Protein AF-A0A0F9NDH2-F1 (afdb_monomer)

Structure (mmCIF, N/CA/C/O backbone):
data_AF-A0A0F9NDH2-F1
#
_entry.id   AF-A0A0F9NDH2-F1
#
loop_
_atom_site.group_PDB
_atom_site.id
_atom_site.type_symbol
_atom_site.label_atom_id
_atom_site.label_alt_id
_atom_site.label_comp_id
_atom_site.label_asym_id
_atom_site.label_entity_id
_atom_site.label_seq_id
_atom_site.pdbx_PDB_ins_code
_atom_site.Cartn_x
_atom_site.Cartn_y
_atom_site.Cartn_z
_atom_site.occupancy
_atom_site.B_iso_or_equiv
_atom_site.auth_seq_id
_atom_site.auth_comp_id
_atom_site.auth_asym_id
_atom_site.auth_atom_id
_atom_site.pdbx_PDB_model_num
ATOM 1 N N . MET A 1 1 ? 7.255 42.561 -22.573 1.00 40.28 1 MET A N 1
ATOM 2 C CA . MET A 1 1 ? 7.766 41.715 -21.475 1.00 40.28 1 MET A CA 1
ATOM 3 C C . MET A 1 1 ? 9.167 41.288 -21.862 1.00 40.28 1 MET A C 1
ATOM 5 O O . MET A 1 1 ? 9.311 40.581 -22.850 1.00 40.28 1 MET A O 1
ATOM 9 N N . GLU A 1 2 ? 10.184 41.810 -21.179 1.00 43.53 2 GLU A N 1
ATOM 10 C CA . GLU A 1 2 ? 11.578 41.438 -21.430 1.00 43.53 2 GLU A CA 1
ATOM 11 C C . GLU A 1 2 ? 11.788 39.957 -21.101 1.00 43.53 2 GLU A C 1
ATOM 13 O O . GLU A 1 2 ? 11.524 39.508 -19.985 1.00 43.53 2 GLU A O 1
ATOM 18 N N . ILE A 1 3 ? 12.260 39.191 -22.084 1.00 55.91 3 ILE A N 1
ATOM 19 C CA . ILE A 1 3 ? 12.711 37.818 -21.876 1.00 55.91 3 ILE A CA 1
ATOM 20 C C . ILE A 1 3 ? 14.059 37.925 -21.168 1.00 55.91 3 ILE A C 1
ATOM 22 O O . ILE A 1 3 ? 15.093 38.149 -21.795 1.00 55.91 3 ILE A O 1
ATOM 26 N N . LYS A 1 4 ? 14.038 37.811 -19.838 1.00 57.62 4 LYS A N 1
ATOM 27 C CA . LYS A 1 4 ? 15.243 37.680 -19.017 1.00 57.62 4 LYS A CA 1
ATOM 28 C C . LYS A 1 4 ? 16.072 36.539 -19.612 1.00 57.62 4 LYS A C 1
ATOM 30 O O . LYS A 1 4 ? 15.545 35.430 -19.718 1.00 57.62 4 LYS A O 1
ATOM 35 N N . GLN A 1 5 ? 17.316 36.806 -20.031 1.00 58.22 5 GLN A N 1
ATOM 36 C CA . GLN A 1 5 ? 18.230 35.777 -20.543 1.00 58.22 5 GLN A CA 1
ATOM 37 C C . GLN A 1 5 ? 18.319 34.664 -19.500 1.00 58.22 5 GLN A C 1
ATOM 39 O O . GLN A 1 5 ? 18.965 34.802 -18.462 1.00 58.22 5 GLN A O 1
ATOM 44 N N . THR A 1 6 ? 17.569 33.592 -19.738 1.00 59.59 6 THR A N 1
ATOM 45 C CA . THR A 1 6 ? 17.501 32.450 -18.842 1.00 59.59 6 THR A CA 1
ATOM 46 C C . THR A 1 6 ? 18.881 31.818 -18.878 1.00 59.59 6 THR A C 1
ATOM 48 O O . THR A 1 6 ? 19.439 31.639 -19.963 1.00 59.59 6 THR A O 1
ATOM 51 N N . ASN A 1 7 ? 19.459 31.544 -17.709 1.00 69.56 7 ASN A N 1
ATOM 52 C CA . ASN A 1 7 ? 20.754 30.887 -17.601 1.00 69.56 7 ASN A CA 1
ATOM 53 C C . ASN A 1 7 ? 20.780 29.705 -18.591 1.00 69.56 7 ASN A C 1
ATOM 55 O O . ASN A 1 7 ? 19.861 28.884 -18.564 1.00 69.56 7 ASN A O 1
ATOM 59 N N . PRO A 1 8 ? 21.770 29.599 -19.493 1.00 61.50 8 PRO A N 1
ATOM 60 C CA . PRO A 1 8 ? 21.783 28.553 -20.517 1.00 61.50 8 PRO A CA 1
ATOM 61 C C . PRO A 1 8 ? 21.735 27.136 -19.917 1.00 61.50 8 PRO A C 1
ATOM 63 O O . PRO A 1 8 ? 21.281 26.200 -20.578 1.00 61.50 8 PRO A O 1
ATOM 66 N N . LYS A 1 9 ? 22.124 26.976 -18.640 1.00 63.00 9 LYS A N 1
ATOM 67 C CA . LYS A 1 9 ? 21.937 25.731 -17.881 1.00 63.00 9 LYS A CA 1
ATOM 68 C C . LYS A 1 9 ? 20.475 25.417 -17.558 1.00 63.00 9 LYS A C 1
ATOM 70 O O . LYS A 1 9 ? 20.144 24.240 -17.528 1.00 63.00 9 LYS A O 1
ATOM 75 N N . ASP A 1 10 ? 19.607 26.407 -17.381 1.00 65.44 10 ASP A N 1
ATOM 76 C CA . ASP A 1 10 ? 18.180 26.202 -17.103 1.00 65.44 10 ASP A CA 1
ATOM 77 C C . ASP A 1 10 ? 17.453 25.763 -18.384 1.00 65.44 10 ASP A C 1
ATOM 79 O O . ASP A 1 10 ? 16.745 24.758 -18.390 1.00 65.44 10 ASP A O 1
ATOM 83 N N . ALA A 1 11 ? 17.716 26.435 -19.512 1.00 62.53 11 ALA A N 1
ATOM 84 C CA . ALA A 1 11 ? 17.093 26.121 -20.803 1.00 62.53 11 ALA A CA 1
ATOM 85 C C . ALA A 1 11 ? 17.461 24.721 -21.340 1.00 62.53 11 ALA A C 1
ATOM 87 O O . ALA A 1 11 ? 16.642 24.051 -21.974 1.00 62.53 11 ALA A O 1
ATOM 88 N N . LEU A 1 12 ? 18.695 24.267 -21.089 1.00 65.50 12 LEU A N 1
ATOM 89 C CA . LEU A 1 12 ? 19.164 22.927 -21.465 1.00 65.50 12 LEU A CA 1
ATOM 90 C C . LEU A 1 12 ? 18.911 21.884 -20.366 1.00 65.50 12 LEU A C 1
ATOM 92 O O . LEU A 1 12 ? 18.730 20.706 -20.668 1.00 65.50 12 LEU A O 1
ATOM 96 N N . GLY A 1 13 ? 18.900 22.304 -19.100 1.00 68.62 13 GLY A N 1
ATOM 97 C CA . GLY A 1 13 ? 18.719 21.442 -17.934 1.00 68.62 13 GLY A CA 1
ATOM 98 C C . GLY A 1 13 ? 17.313 20.865 -17.828 1.00 68.62 13 GLY A C 1
ATOM 99 O O . GLY A 1 13 ? 17.179 19.689 -17.505 1.00 68.62 13 GLY A O 1
ATOM 100 N N . ILE A 1 14 ? 16.284 21.634 -18.205 1.00 75.06 14 ILE A N 1
ATOM 101 C CA . ILE A 1 14 ? 14.879 21.181 -18.222 1.00 75.06 14 ILE A CA 1
ATOM 102 C C . ILE A 1 14 ? 14.661 20.001 -19.188 1.00 75.06 14 ILE A C 1
ATOM 104 O O . ILE A 1 14 ? 13.741 19.210 -19.006 1.00 75.06 14 ILE A O 1
ATOM 108 N N . LYS A 1 15 ? 15.520 19.838 -20.203 1.00 80.75 15 LYS A N 1
ATOM 109 C CA . LYS A 1 15 ? 15.419 18.739 -21.179 1.00 80.75 15 LYS A CA 1
ATOM 110 C C . LYS A 1 15 ? 16.079 17.435 -20.710 1.00 80.75 15 LYS A C 1
ATOM 112 O O . LYS A 1 15 ? 16.000 16.436 -21.421 1.00 80.75 15 LYS A O 1
ATOM 117 N N . LYS A 1 16 ? 16.766 17.431 -19.562 1.00 85.94 16 LYS A N 1
ATOM 118 C CA . LYS A 1 16 ? 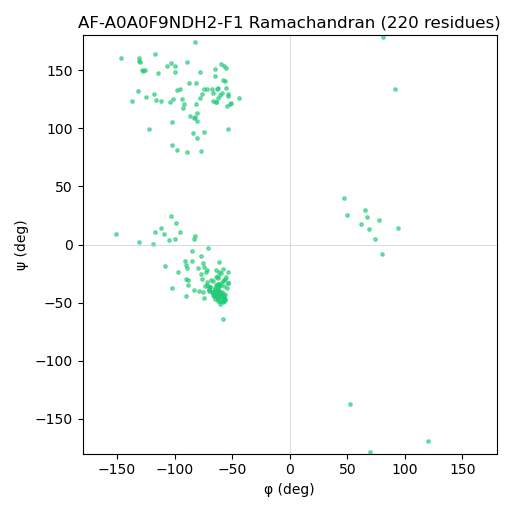17.409 16.234 -18.994 1.00 85.94 16 LYS A CA 1
ATOM 119 C C . LYS A 1 16 ? 16.438 15.483 -18.084 1.00 85.94 16 LYS A C 1
ATOM 121 O O . LYS A 1 16 ? 15.510 16.075 -17.544 1.00 85.94 16 LYS A O 1
ATOM 126 N N . ALA A 1 17 ? 16.685 14.188 -17.878 1.00 87.62 17 ALA A N 1
ATOM 127 C CA . ALA A 1 17 ? 15.896 13.371 -16.958 1.00 87.62 17 ALA A CA 1
ATOM 128 C C . ALA A 1 17 ? 15.866 14.014 -15.549 1.00 87.62 17 ALA A C 1
ATOM 130 O O . ALA A 1 17 ? 16.929 14.216 -14.950 1.00 87.62 17 ALA A O 1
ATOM 131 N N . PRO A 1 18 ? 14.683 14.371 -15.018 1.00 91.31 18 PRO A N 1
ATOM 132 C CA . PRO A 1 18 ? 14.588 15.240 -13.855 1.00 91.31 18 PRO A CA 1
ATOM 133 C C . PRO A 1 18 ? 14.599 14.436 -12.547 1.00 91.31 18 PRO A C 1
ATOM 135 O O . PRO A 1 18 ? 13.565 14.232 -11.922 1.00 91.31 18 PRO A O 1
ATOM 138 N N . LEU A 1 19 ? 15.781 14.001 -12.091 1.00 90.06 19 LEU A N 1
ATOM 139 C CA . LEU A 1 19 ? 15.904 13.243 -10.830 1.00 90.06 19 LEU A CA 1
ATOM 140 C C . LEU A 1 19 ? 15.323 13.998 -9.618 1.00 90.06 19 LEU A C 1
ATOM 142 O O . LEU A 1 19 ? 14.789 13.384 -8.702 1.00 90.06 19 LEU A O 1
ATOM 146 N N . HIS A 1 20 ? 15.366 15.333 -9.650 1.00 89.56 20 HIS A N 1
ATOM 147 C CA . HIS A 1 20 ? 14.785 16.204 -8.625 1.00 89.56 20 HIS A CA 1
ATOM 148 C C . HIS A 1 20 ? 13.259 16.061 -8.467 1.00 89.56 20 HIS A C 1
ATOM 150 O O . HIS A 1 20 ? 12.714 16.533 -7.476 1.00 89.56 20 HIS A O 1
ATOM 156 N N . CYS A 1 21 ? 12.561 15.433 -9.421 1.00 91.88 21 CYS A N 1
ATOM 157 C CA . CYS A 1 21 ? 11.131 15.142 -9.306 1.00 91.88 21 CYS A CA 1
ATOM 158 C C . CYS A 1 21 ? 10.827 13.948 -8.386 1.00 91.88 21 CYS A C 1
ATOM 160 O O . CYS A 1 21 ? 9.659 13.710 -8.087 1.00 91.88 21 CYS A O 1
ATOM 162 N N . ILE A 1 22 ? 11.837 13.187 -7.953 1.00 93.75 22 ILE A N 1
ATOM 163 C CA . ILE A 1 22 ? 11.659 12.047 -7.049 1.00 93.75 22 ILE A CA 1
ATOM 164 C C . ILE A 1 22 ? 11.855 12.515 -5.598 1.00 93.75 22 ILE A C 1
ATOM 166 O O . ILE A 1 22 ? 12.914 13.060 -5.281 1.00 93.75 22 ILE A O 1
ATOM 170 N N . PRO A 1 23 ? 10.887 12.286 -4.689 1.00 95.12 23 PRO A N 1
ATOM 171 C CA . PRO A 1 23 ? 11.070 12.566 -3.268 1.00 95.12 23 PRO A CA 1
ATOM 172 C C . PRO A 1 23 ? 12.245 11.776 -2.672 1.00 95.12 23 PRO A C 1
ATOM 174 O O . PRO A 1 23 ? 12.323 10.556 -2.817 1.00 95.12 23 PRO A O 1
ATOM 177 N N . CYS A 1 24 ? 13.145 12.460 -1.958 1.00 95.38 24 CYS A N 1
ATOM 178 C CA . CYS A 1 24 ? 14.370 11.838 -1.445 1.00 95.38 24 CYS A CA 1
ATOM 179 C C . CYS A 1 24 ? 14.126 10.760 -0.375 1.00 95.38 24 CYS A C 1
ATOM 181 O O . CYS A 1 24 ? 14.902 9.817 -0.306 1.00 95.38 24 CYS A O 1
ATOM 183 N N . GLY A 1 25 ? 13.075 10.875 0.448 1.00 96.62 25 GLY A N 1
ATOM 184 C CA . GLY A 1 25 ? 12.775 9.891 1.504 1.00 96.62 25 GLY A CA 1
ATOM 185 C C . GLY A 1 25 ? 12.576 8.474 0.942 1.00 96.62 25 GLY A C 1
ATOM 186 O O . GLY A 1 25 ? 13.432 7.619 1.166 1.00 96.62 25 GLY A O 1
ATOM 187 N N . PRO A 1 26 ? 11.543 8.252 0.107 1.00 95.88 26 PRO A N 1
ATOM 188 C CA . PRO A 1 26 ? 11.326 6.975 -0.576 1.00 95.88 26 PRO A CA 1
ATOM 189 C C . PRO A 1 26 ? 12.512 6.528 -1.440 1.00 95.88 26 PRO A C 1
ATOM 191 O O . PRO A 1 26 ? 12.749 5.333 -1.595 1.00 95.88 26 PRO A O 1
ATOM 194 N N . LEU A 1 27 ? 13.281 7.471 -2.001 1.00 96.88 27 LEU A N 1
ATOM 195 C CA . LEU A 1 27 ? 14.488 7.149 -2.767 1.00 96.88 27 LEU A CA 1
ATOM 196 C C . LEU A 1 27 ? 15.565 6.482 -1.893 1.00 96.88 27 LEU A C 1
ATOM 198 O O . LEU A 1 27 ? 16.180 5.508 -2.327 1.00 96.88 27 LEU A O 1
ATOM 202 N N . TYR A 1 28 ? 15.789 6.974 -0.672 1.00 97.44 28 TYR A N 1
ATOM 203 C CA . TYR A 1 28 ? 16.736 6.357 0.261 1.00 97.44 28 TYR A CA 1
ATOM 204 C C . TYR A 1 28 ? 16.229 5.015 0.796 1.00 97.44 28 TYR A C 1
ATOM 206 O O . TYR A 1 28 ? 17.007 4.064 0.867 1.00 97.44 28 TYR A O 1
ATOM 214 N N . GLU A 1 29 ? 14.936 4.905 1.104 1.00 97.31 29 GLU A N 1
ATOM 215 C CA . GLU A 1 29 ? 14.321 3.639 1.527 1.00 97.31 29 GLU A CA 1
ATOM 216 C C . GLU A 1 29 ? 14.434 2.569 0.434 1.00 97.31 29 GLU A C 1
ATOM 218 O O . GLU A 1 29 ? 14.814 1.429 0.705 1.00 97.31 29 GLU A O 1
ATOM 223 N N . LEU A 1 30 ? 14.194 2.948 -0.825 1.00 97.62 30 LEU A N 1
ATOM 224 C CA . LEU A 1 30 ? 14.432 2.078 -1.973 1.00 97.62 30 LEU A CA 1
ATOM 225 C C . LEU A 1 30 ? 15.901 1.641 -2.039 1.00 97.62 30 LEU A C 1
ATOM 227 O O . LEU A 1 30 ? 16.181 0.472 -2.290 1.00 97.62 30 LEU A O 1
ATOM 231 N N . GLY A 1 31 ? 16.843 2.548 -1.769 1.00 96.88 31 GLY A N 1
ATOM 232 C CA . GLY A 1 31 ? 18.263 2.216 -1.649 1.00 96.88 31 GLY A CA 1
ATOM 233 C C . GLY A 1 31 ? 18.540 1.127 -0.605 1.00 96.88 31 GLY A C 1
ATOM 234 O O . GLY A 1 31 ? 19.290 0.194 -0.894 1.00 96.88 31 GLY A O 1
ATOM 235 N N . LEU A 1 32 ? 17.898 1.192 0.567 1.00 97.12 32 LEU A N 1
ATOM 236 C CA . LEU A 1 32 ? 18.006 0.163 1.610 1.00 97.12 32 LEU A CA 1
ATOM 237 C C . LEU A 1 32 ? 17.425 -1.181 1.153 1.00 97.12 32 LEU A C 1
ATOM 239 O O . LEU A 1 32 ? 18.077 -2.213 1.317 1.00 97.12 32 LEU A O 1
ATOM 243 N N . ALA A 1 33 ? 16.258 -1.178 0.505 1.00 97.19 33 ALA A N 1
ATOM 244 C CA . ALA A 1 33 ? 15.664 -2.398 -0.046 1.00 97.19 33 ALA A CA 1
ATOM 245 C C . ALA A 1 33 ? 16.563 -3.045 -1.120 1.00 97.19 33 ALA A C 1
ATOM 247 O O . ALA A 1 33 ? 16.735 -4.266 -1.157 1.00 97.19 33 ALA A O 1
ATOM 248 N N . MET A 1 34 ? 17.193 -2.232 -1.974 1.00 97.44 34 MET A N 1
ATOM 249 C CA . MET A 1 34 ? 18.148 -2.709 -2.980 1.00 97.44 34 MET A CA 1
ATOM 250 C C . MET A 1 34 ? 19.446 -3.223 -2.344 1.00 97.44 34 MET A C 1
ATOM 252 O O . MET A 1 34 ? 20.004 -4.219 -2.809 1.00 97.44 34 MET A O 1
ATOM 256 N N . MET A 1 35 ? 19.919 -2.582 -1.271 1.00 96.31 35 MET A N 1
ATOM 257 C CA . MET A 1 35 ? 21.075 -3.038 -0.495 1.00 96.31 35 MET A CA 1
ATOM 258 C C . MET A 1 35 ? 20.813 -4.398 0.158 1.00 96.31 35 MET A C 1
ATOM 260 O O . MET A 1 35 ? 21.678 -5.271 0.102 1.00 96.31 35 MET A O 1
ATOM 264 N N . GLU A 1 36 ? 19.628 -4.609 0.730 1.00 95.62 36 GLU A N 1
ATOM 265 C CA . GLU A 1 36 ? 19.221 -5.894 1.303 1.00 95.62 36 GLU A CA 1
ATOM 266 C C . GLU A 1 36 ? 19.271 -7.017 0.253 1.00 95.62 36 GLU A C 1
ATOM 268 O O . GLU A 1 36 ? 19.907 -8.051 0.472 1.00 95.62 36 GLU A O 1
ATOM 273 N N . GLY A 1 37 ? 18.669 -6.796 -0.922 1.00 93.31 37 GLY A N 1
ATOM 274 C CA . GLY A 1 37 ? 18.738 -7.741 -2.040 1.00 93.31 37 GLY A CA 1
ATOM 275 C C . GLY A 1 37 ? 20.175 -7.985 -2.509 1.00 93.31 37 GLY A C 1
ATOM 276 O O . GLY A 1 37 ? 20.581 -9.130 -2.707 1.00 93.31 37 GLY A O 1
ATOM 277 N N . GLY A 1 38 ? 20.980 -6.923 -2.598 1.00 94.81 38 GLY A N 1
ATOM 278 C CA . GLY A 1 38 ? 22.401 -7.011 -2.927 1.00 94.81 38 GLY A CA 1
ATOM 279 C C . GLY A 1 38 ? 23.209 -7.808 -1.902 1.00 94.81 38 GLY A C 1
ATOM 280 O O . GLY A 1 38 ? 24.126 -8.539 -2.272 1.00 94.81 38 GLY A O 1
ATOM 281 N N . ARG A 1 39 ? 22.847 -7.745 -0.616 1.00 95.44 39 ARG A N 1
ATOM 282 C CA . ARG A 1 39 ? 23.500 -8.534 0.433 1.00 95.44 39 ARG A CA 1
ATOM 283 C C . ARG A 1 39 ? 23.121 -10.011 0.370 1.00 95.44 39 ARG A C 1
ATOM 285 O O . ARG A 1 39 ? 23.980 -10.845 0.654 1.00 95.44 39 ARG A O 1
ATOM 292 N N . LYS A 1 40 ? 21.873 -10.316 -0.003 1.00 92.38 40 LYS A N 1
ATOM 293 C CA . LYS A 1 40 ? 21.348 -11.683 -0.149 1.00 92.38 40 LYS A CA 1
ATOM 294 C C . LYS A 1 40 ? 21.853 -12.378 -1.418 1.00 92.38 40 LYS A C 1
ATOM 296 O O . LYS A 1 40 ? 22.194 -13.554 -1.366 1.00 92.38 40 LYS A O 1
ATOM 301 N N . TYR A 1 41 ? 21.922 -11.663 -2.541 1.00 94.12 41 TYR A N 1
ATOM 302 C CA . TYR A 1 41 ? 22.106 -12.278 -3.863 1.00 94.12 41 TYR A CA 1
ATOM 303 C C . TYR A 1 41 ? 23.219 -11.654 -4.720 1.00 94.12 41 TYR A C 1
ATOM 305 O O . TYR A 1 41 ? 23.429 -12.084 -5.853 1.00 94.12 41 TYR A O 1
ATOM 313 N N . GLY A 1 42 ? 23.936 -10.658 -4.195 1.00 94.25 42 GLY A N 1
ATOM 314 C CA . GLY A 1 42 ? 24.922 -9.864 -4.927 1.00 94.25 42 GLY A CA 1
ATOM 315 C C . GLY A 1 42 ? 24.306 -8.609 -5.552 1.00 94.25 42 GLY A C 1
ATOM 316 O O . GLY A 1 42 ? 23.242 -8.649 -6.169 1.00 94.25 42 GLY A O 1
ATOM 317 N N . THR A 1 43 ? 24.968 -7.462 -5.395 1.00 94.31 43 THR A N 1
ATOM 318 C CA . THR A 1 43 ? 24.483 -6.189 -5.947 1.00 94.31 43 THR A CA 1
ATOM 319 C C . THR A 1 43 ? 24.428 -6.244 -7.475 1.00 94.31 43 THR A C 1
ATOM 321 O O . THR A 1 43 ? 25.385 -6.671 -8.116 1.00 94.31 43 THR A O 1
ATOM 324 N N . HIS A 1 44 ? 23.322 -5.776 -8.060 1.00 93.31 44 HIS A N 1
ATOM 325 C CA . HIS A 1 44 ? 23.056 -5.805 -9.507 1.00 93.31 44 HIS A CA 1
ATOM 326 C C . HIS A 1 44 ? 22.999 -7.211 -10.134 1.00 93.31 44 HIS A C 1
ATOM 328 O O . HIS A 1 44 ? 23.074 -7.329 -11.357 1.00 93.31 44 HIS A O 1
ATOM 334 N N . ASN A 1 45 ? 22.837 -8.278 -9.343 1.00 93.81 45 ASN A N 1
ATOM 335 C CA . ASN A 1 45 ? 22.741 -9.651 -9.854 1.00 93.81 45 ASN A CA 1
ATOM 336 C C . ASN A 1 45 ? 21.662 -9.829 -10.941 1.00 93.81 45 ASN A C 1
ATOM 338 O O . ASN A 1 45 ? 21.863 -10.585 -11.888 1.00 93.81 45 ASN A O 1
ATOM 342 N N . TYR A 1 46 ? 20.558 -9.087 -10.850 1.00 91.94 46 TYR A N 1
ATOM 343 C CA . TYR A 1 46 ? 19.465 -9.063 -11.823 1.00 91.94 46 TYR A CA 1
ATOM 344 C C . TYR A 1 46 ? 19.906 -8.638 -13.232 1.00 91.94 46 TYR A C 1
ATOM 346 O O . TYR A 1 46 ? 19.298 -9.056 -14.213 1.00 91.94 46 TYR A O 1
ATOM 354 N N . ARG A 1 47 ? 21.004 -7.883 -13.374 1.00 94.25 47 ARG A N 1
ATOM 355 C CA . ARG A 1 47 ? 21.597 -7.570 -14.687 1.00 94.25 47 ARG A CA 1
ATOM 356 C C . ARG A 1 47 ? 22.401 -8.726 -15.276 1.00 94.25 47 ARG A C 1
ATOM 358 O O . ARG A 1 47 ? 22.550 -8.797 -16.490 1.00 94.25 47 ARG A O 1
ATOM 365 N N . ALA A 1 48 ? 22.921 -9.618 -14.437 1.00 93.56 48 ALA A N 1
ATOM 366 C CA . ALA A 1 48 ? 23.708 -10.767 -14.877 1.00 93.56 48 ALA A CA 1
ATOM 367 C C . ALA A 1 48 ? 22.831 -12.002 -15.129 1.00 93.56 48 ALA A C 1
ATOM 369 O O . ALA A 1 48 ? 23.005 -12.685 -16.130 1.00 93.56 48 ALA A O 1
ATOM 370 N N . VAL A 1 49 ? 21.889 -12.277 -14.222 1.00 93.44 49 VAL A N 1
ATOM 371 C CA . VAL A 1 49 ? 21.079 -13.509 -14.219 1.00 93.44 49 VAL A CA 1
ATOM 372 C C . VAL A 1 49 ? 19.710 -13.310 -14.875 1.00 93.44 49 VAL A C 1
ATOM 374 O O . VAL A 1 49 ? 19.118 -14.272 -15.357 1.00 93.44 49 VAL A O 1
ATOM 377 N N . GLY A 1 50 ? 19.216 -12.072 -14.921 1.00 93.88 50 GLY A N 1
ATOM 378 C CA . GLY A 1 50 ? 17.867 -11.775 -15.387 1.00 93.88 50 GLY A CA 1
ATOM 379 C C . GLY A 1 50 ? 16.797 -12.007 -14.327 1.00 93.88 50 GLY A C 1
ATOM 380 O O . GLY A 1 50 ? 17.067 -12.394 -13.187 1.00 93.88 50 GLY A O 1
ATOM 381 N N . THR A 1 51 ? 15.559 -11.724 -14.711 1.00 96.50 51 THR A N 1
ATOM 382 C CA . THR A 1 51 ? 14.372 -11.831 -13.855 1.00 96.50 51 THR A CA 1
ATOM 383 C C . THR A 1 51 ? 13.270 -12.598 -14.580 1.00 96.50 51 THR A C 1
ATOM 385 O O . THR A 1 51 ? 13.302 -12.734 -15.799 1.00 96.50 51 THR A O 1
ATOM 388 N N . ARG A 1 52 ? 12.293 -13.128 -13.841 1.00 97.44 52 ARG A N 1
ATOM 389 C CA . ARG A 1 52 ? 11.108 -13.796 -14.403 1.00 97.44 52 ARG A CA 1
ATOM 390 C C . ARG A 1 52 ? 9.859 -13.033 -13.984 1.00 97.44 52 ARG A C 1
ATOM 392 O O . ARG A 1 52 ? 9.696 -12.769 -12.790 1.00 97.44 52 ARG A O 1
ATOM 399 N N . ALA A 1 53 ? 8.994 -12.704 -14.942 1.00 96.94 53 ALA A N 1
ATOM 400 C CA . ALA A 1 53 ? 7.844 -11.837 -14.702 1.00 96.94 53 ALA A CA 1
ATOM 401 C C . ALA A 1 53 ? 6.904 -12.382 -13.614 1.00 96.94 53 ALA A C 1
ATOM 403 O O . ALA A 1 53 ? 6.550 -11.634 -12.706 1.00 96.94 53 ALA A O 1
ATOM 404 N N . SER A 1 54 ? 6.565 -13.674 -13.643 1.00 97.44 54 SER A N 1
ATOM 405 C CA . SER A 1 54 ? 5.719 -14.321 -12.627 1.00 97.44 54 SER A CA 1
ATOM 406 C C . SER A 1 54 ? 6.285 -14.212 -11.206 1.00 97.44 54 SER A C 1
ATOM 408 O O . SER A 1 54 ? 5.569 -13.852 -10.277 1.00 97.44 54 SER A O 1
ATOM 410 N N . VAL A 1 55 ? 7.590 -14.436 -11.031 1.00 97.38 55 VAL A N 1
ATOM 411 C CA . VAL A 1 55 ? 8.251 -14.422 -9.714 1.00 97.38 55 VAL A CA 1
ATOM 412 C C . VAL A 1 55 ? 8.218 -13.029 -9.088 1.00 97.38 55 VAL A C 1
ATOM 414 O O . VAL A 1 55 ? 7.931 -12.888 -7.898 1.00 97.38 55 VAL A O 1
ATOM 417 N N . TYR A 1 56 ? 8.506 -11.995 -9.881 1.00 97.19 56 TYR A N 1
ATOM 418 C CA . TYR A 1 56 ? 8.480 -10.613 -9.402 1.00 97.19 56 TYR A CA 1
ATOM 419 C C . TYR A 1 56 ? 7.055 -10.076 -9.254 1.00 97.19 56 TYR A C 1
ATOM 421 O O . TYR A 1 56 ? 6.818 -9.265 -8.360 1.00 97.19 56 TYR A O 1
ATOM 429 N N . TYR A 1 57 ? 6.108 -10.557 -10.065 1.00 97.56 57 TYR A N 1
ATOM 430 C CA . TYR A 1 57 ? 4.682 -10.296 -9.882 1.00 97.56 57 TYR A CA 1
ATOM 431 C C . TYR A 1 57 ? 4.194 -10.839 -8.533 1.00 97.56 57 TYR A C 1
ATOM 433 O O . TYR A 1 57 ? 3.654 -10.076 -7.737 1.00 97.56 57 TYR A O 1
ATOM 441 N N . ASP A 1 58 ? 4.473 -12.107 -8.224 1.00 97.88 58 ASP A N 1
ATOM 442 C CA . ASP A 1 58 ? 4.086 -12.724 -6.952 1.00 97.88 58 ASP A CA 1
ATOM 443 C C . ASP A 1 58 ? 4.759 -12.042 -5.757 1.00 97.88 58 ASP A C 1
ATOM 445 O O . ASP A 1 58 ? 4.121 -11.794 -4.735 1.00 97.88 58 ASP A O 1
ATOM 449 N N . ALA A 1 59 ? 6.049 -11.709 -5.868 1.00 96.25 59 ALA A N 1
ATOM 450 C CA . ALA A 1 59 ? 6.769 -11.007 -4.808 1.00 96.25 59 ALA A CA 1
ATOM 451 C C . ALA A 1 59 ? 6.169 -9.621 -4.524 1.00 96.25 59 ALA A C 1
ATOM 453 O O . ALA A 1 59 ? 5.914 -9.294 -3.364 1.00 96.25 59 ALA A O 1
ATOM 454 N N . ALA A 1 60 ? 5.892 -8.836 -5.569 1.00 97.62 60 ALA A N 1
ATOM 455 C CA . ALA A 1 60 ? 5.250 -7.534 -5.433 1.00 97.62 60 ALA A CA 1
ATOM 456 C C . ALA A 1 60 ? 3.836 -7.662 -4.850 1.00 97.62 60 ALA A C 1
ATOM 458 O O . ALA A 1 60 ? 3.482 -6.914 -3.942 1.00 97.62 60 ALA A O 1
ATOM 459 N N . MET A 1 61 ? 3.048 -8.634 -5.319 1.00 97.81 61 MET A N 1
ATOM 460 C CA . MET A 1 61 ? 1.700 -8.874 -4.808 1.00 97.81 61 MET A CA 1
ATOM 461 C C . MET A 1 61 ? 1.707 -9.263 -3.332 1.00 97.81 61 MET A C 1
ATOM 463 O O . MET A 1 61 ? 0.905 -8.721 -2.587 1.00 97.81 61 MET A O 1
ATOM 467 N N . ARG A 1 62 ? 2.637 -10.112 -2.871 1.00 96.69 62 ARG A N 1
ATOM 468 C CA . ARG A 1 62 ? 2.755 -10.446 -1.440 1.00 96.69 62 ARG A CA 1
ATOM 469 C C . ARG A 1 62 ? 3.009 -9.212 -0.577 1.00 96.69 62 ARG A C 1
ATOM 471 O O . ARG A 1 62 ? 2.288 -8.999 0.387 1.00 96.69 62 ARG A O 1
ATOM 478 N N . HIS A 1 63 ? 3.972 -8.366 -0.945 1.00 97.25 63 HIS A N 1
ATOM 479 C CA . HIS A 1 63 ? 4.242 -7.139 -0.187 1.00 97.25 63 HIS A CA 1
ATOM 480 C C . HIS A 1 63 ? 3.072 -6.145 -0.236 1.00 97.25 63 HIS A C 1
ATOM 482 O O . HIS A 1 63 ? 2.773 -5.497 0.765 1.00 97.25 63 HIS A O 1
ATOM 488 N N . LEU A 1 64 ? 2.388 -6.038 -1.379 1.00 97.69 64 LEU A N 1
ATOM 489 C CA . LEU A 1 64 ? 1.214 -5.177 -1.516 1.00 97.69 64 LEU A CA 1
ATOM 490 C C . LEU A 1 64 ? 0.031 -5.689 -0.685 1.00 97.69 64 LEU A C 1
ATOM 492 O O . LEU A 1 64 ? -0.658 -4.893 -0.054 1.00 97.69 64 LEU A O 1
ATOM 496 N N . THR A 1 65 ? -0.192 -7.003 -0.673 1.00 97.00 65 THR A N 1
ATOM 497 C CA . THR A 1 65 ? -1.222 -7.652 0.141 1.00 97.00 65 THR A CA 1
ATOM 498 C C . THR A 1 65 ? -0.922 -7.503 1.627 1.00 97.00 65 THR A C 1
ATOM 500 O O . THR A 1 65 ? -1.827 -7.148 2.365 1.00 97.00 65 THR A O 1
ATOM 503 N N . ASN A 1 66 ? 0.325 -7.679 2.066 1.00 95.06 66 ASN A N 1
ATOM 504 C CA . ASN A 1 66 ? 0.704 -7.451 3.463 1.00 95.06 66 ASN A CA 1
ATOM 505 C C . ASN A 1 66 ? 0.358 -6.027 3.919 1.00 95.06 66 ASN A C 1
ATOM 507 O O . ASN A 1 66 ? -0.299 -5.847 4.940 1.00 95.06 66 ASN A O 1
ATOM 511 N N . TRP A 1 67 ? 0.713 -5.021 3.113 1.00 96.56 67 TRP A N 1
ATOM 512 C CA . TRP A 1 67 ? 0.319 -3.639 3.389 1.00 96.56 67 TRP A CA 1
ATOM 513 C C . TRP A 1 67 ? -1.202 -3.453 3.416 1.00 96.56 67 TRP A C 1
ATOM 515 O O . TRP A 1 67 ? -1.730 -2.787 4.303 1.00 96.56 67 TRP A O 1
ATOM 525 N N . TRP A 1 68 ? -1.921 -4.061 2.469 1.00 94.81 68 TRP A N 1
ATOM 526 C CA . TRP A 1 68 ? -3.383 -3.998 2.425 1.00 94.81 68 TRP A CA 1
ATOM 527 C C . TRP A 1 68 ? -4.044 -4.602 3.674 1.00 94.81 68 TRP A C 1
ATOM 529 O O . TRP A 1 68 ? -5.045 -4.075 4.154 1.00 94.81 68 TRP A O 1
ATOM 539 N N . GLU A 1 69 ? -3.456 -5.662 4.227 1.00 94.88 69 GLU A N 1
ATOM 540 C CA . GLU A 1 69 ? -3.893 -6.317 5.466 1.00 94.88 69 GLU A CA 1
ATOM 541 C C . GLU A 1 69 ? -3.377 -5.614 6.743 1.00 94.88 69 GLU A C 1
ATOM 543 O O . GLU A 1 69 ? -3.591 -6.105 7.851 1.00 94.88 69 GLU A O 1
ATOM 548 N N . GLY A 1 70 ? -2.746 -4.439 6.613 1.00 92.38 70 GLY A N 1
ATOM 549 C CA . GLY A 1 70 ? -2.362 -3.576 7.734 1.00 92.38 70 GLY A CA 1
ATOM 550 C C . GLY A 1 70 ? -0.939 -3.772 8.260 1.00 92.38 70 GLY A C 1
ATOM 551 O O . GLY A 1 70 ? -0.626 -3.294 9.350 1.00 92.38 70 GLY A O 1
ATOM 552 N N . GLU A 1 71 ? -0.068 -4.464 7.525 1.00 92.56 71 GLU A N 1
ATOM 553 C CA . GLU A 1 71 ? 1.353 -4.541 7.863 1.00 92.56 71 GLU A CA 1
ATOM 554 C C . GLU A 1 71 ? 2.092 -3.292 7.354 1.00 92.56 71 GLU A C 1
ATOM 556 O O . GL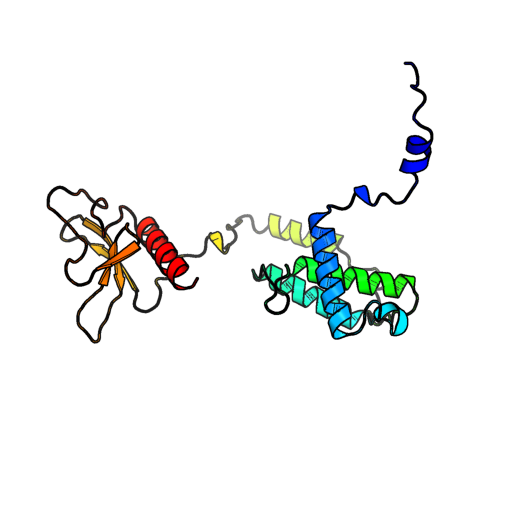U A 1 71 ? 2.285 -3.105 6.153 1.00 92.56 71 GLU A O 1
ATOM 561 N N . ASP A 1 72 ? 2.526 -2.430 8.275 1.00 93.56 72 ASP A N 1
ATOM 562 C CA . ASP A 1 72 ? 3.248 -1.193 7.937 1.00 93.56 72 ASP A CA 1
ATOM 563 C C . ASP A 1 72 ? 4.771 -1.385 7.861 1.00 93.56 72 ASP A C 1
ATOM 565 O O . ASP A 1 72 ? 5.473 -0.577 7.251 1.00 93.56 72 ASP A O 1
ATOM 569 N N . ILE A 1 73 ? 5.297 -2.449 8.474 1.00 93.88 73 ILE A N 1
ATOM 570 C CA . ILE A 1 73 ? 6.732 -2.730 8.578 1.00 93.88 73 ILE A CA 1
ATOM 571 C C . ILE A 1 73 ? 6.975 -4.215 8.319 1.00 93.88 73 ILE A C 1
ATOM 573 O O . ILE A 1 73 ? 6.445 -5.060 9.030 1.00 93.88 73 ILE A O 1
ATOM 577 N N . ASP A 1 74 ? 7.817 -4.513 7.332 1.00 88.75 74 ASP A N 1
ATOM 578 C CA . ASP A 1 74 ? 8.289 -5.862 7.020 1.00 88.75 74 ASP A CA 1
ATOM 579 C C . ASP A 1 74 ? 9.174 -6.392 8.159 1.00 88.75 74 ASP A C 1
ATOM 581 O O . ASP A 1 74 ? 10.180 -5.771 8.515 1.00 88.75 74 ASP A O 1
ATOM 585 N N . SER A 1 75 ? 8.814 -7.545 8.726 1.00 85.94 75 SER A N 1
ATOM 586 C CA . SER A 1 75 ? 9.488 -8.113 9.904 1.00 85.94 75 SER A CA 1
ATOM 587 C C . SER A 1 75 ? 10.965 -8.452 9.684 1.00 85.94 75 SER A C 1
ATOM 589 O O . SER A 1 75 ? 11.746 -8.423 10.634 1.00 85.94 75 SER A O 1
ATOM 591 N N . ASP A 1 76 ? 11.354 -8.782 8.451 1.00 84.75 76 ASP A N 1
ATOM 592 C CA . ASP A 1 76 ? 12.712 -9.229 8.133 1.00 84.75 76 ASP A CA 1
ATOM 593 C C . ASP A 1 76 ? 13.671 -8.053 7.928 1.00 84.75 76 ASP A C 1
ATOM 595 O O . ASP A 1 76 ? 14.844 -8.119 8.305 1.00 84.75 76 ASP A O 1
ATOM 599 N N . SER A 1 77 ? 13.189 -6.989 7.284 1.00 87.31 77 SER A N 1
ATOM 600 C CA . SER A 1 77 ? 14.011 -5.851 6.859 1.00 87.31 77 SER A CA 1
ATOM 601 C C . SER A 1 77 ? 13.786 -4.575 7.669 1.00 87.31 77 SER A C 1
ATOM 603 O O . SER A 1 77 ? 14.629 -3.679 7.625 1.00 87.31 77 SER A O 1
ATOM 605 N N . GLY A 1 78 ? 12.670 -4.463 8.393 1.00 93.31 78 GLY A N 1
ATOM 606 C CA . GLY A 1 78 ? 12.255 -3.223 9.052 1.00 93.31 78 GLY A CA 1
ATOM 607 C C . GLY A 1 78 ? 11.834 -2.119 8.073 1.00 93.31 78 GLY A C 1
ATOM 608 O O . GLY A 1 78 ? 11.736 -0.959 8.469 1.00 93.31 78 GLY A O 1
ATOM 609 N N . LEU A 1 79 ? 11.621 -2.449 6.793 1.00 95.56 79 LEU A N 1
ATOM 610 C CA . LEU A 1 79 ? 11.235 -1.503 5.745 1.00 95.56 79 LEU A CA 1
ATOM 611 C C . LEU A 1 79 ? 9.730 -1.548 5.477 1.00 95.56 79 LEU A C 1
ATOM 613 O O . LEU A 1 79 ? 9.081 -2.578 5.635 1.00 95.56 79 LEU A O 1
ATOM 617 N N . HIS A 1 80 ? 9.174 -0.439 4.996 1.00 96.88 80 HIS A N 1
ATOM 618 C CA . HIS A 1 80 ? 7.759 -0.377 4.642 1.00 96.88 80 HIS A CA 1
ATOM 619 C C . HIS A 1 80 ? 7.451 -1.276 3.421 1.00 96.88 80 HIS A C 1
ATOM 621 O O . HIS A 1 80 ? 8.153 -1.168 2.405 1.00 96.88 80 HIS A O 1
ATOM 627 N N . PRO A 1 81 ? 6.391 -2.111 3.421 1.00 96.88 81 PRO A N 1
ATOM 628 C CA . PRO A 1 81 ? 6.144 -3.055 2.323 1.00 96.88 81 PRO A CA 1
ATOM 629 C C . PRO A 1 81 ? 5.964 -2.400 0.946 1.00 96.88 81 PRO A C 1
ATOM 631 O O . PRO A 1 81 ? 6.436 -2.931 -0.056 1.00 96.88 81 PRO A O 1
ATOM 634 N N . LEU A 1 82 ? 5.385 -1.195 0.864 1.00 97.62 82 LEU A N 1
ATOM 635 C CA . LEU A 1 82 ? 5.322 -0.432 -0.398 1.00 97.62 82 LEU A CA 1
ATOM 636 C C . LEU A 1 82 ? 6.701 -0.138 -1.020 1.00 97.62 82 LEU A C 1
ATOM 638 O O . LEU A 1 82 ? 6.829 -0.100 -2.245 1.00 97.62 82 LEU A O 1
ATOM 642 N N . ILE A 1 83 ? 7.749 0.021 -0.209 1.00 98.06 83 ILE A N 1
ATOM 643 C CA . ILE A 1 83 ? 9.120 0.176 -0.712 1.00 98.06 83 ILE A CA 1
ATOM 644 C C . ILE A 1 83 ? 9.642 -1.148 -1.269 1.00 98.06 83 ILE A C 1
ATOM 646 O O . ILE A 1 83 ? 10.334 -1.160 -2.287 1.00 98.06 83 ILE A O 1
ATOM 650 N N . LYS A 1 84 ? 9.257 -2.276 -0.668 1.00 97.38 84 LYS A N 1
ATOM 651 C CA . LYS A 1 84 ? 9.575 -3.613 -1.184 1.00 97.38 84 LYS A CA 1
ATOM 652 C C . LYS A 1 84 ? 8.898 -3.852 -2.536 1.00 97.38 84 LYS A C 1
ATOM 654 O O . LYS A 1 84 ? 9.557 -4.315 -3.465 1.00 97.38 84 LYS A O 1
ATOM 659 N N . VAL A 1 85 ? 7.637 -3.432 -2.690 1.00 98.00 85 VAL A N 1
ATOM 660 C CA . VAL A 1 85 ? 6.936 -3.415 -3.990 1.00 98.00 85 VAL A CA 1
ATOM 661 C C . VAL A 1 85 ? 7.713 -2.578 -5.012 1.00 98.00 85 VAL A C 1
ATOM 663 O O . VAL A 1 85 ? 7.979 -3.048 -6.120 1.00 98.00 85 VAL A O 1
ATOM 666 N N . ALA A 1 86 ? 8.130 -1.361 -4.645 1.00 98.00 86 ALA A N 1
ATOM 667 C CA . ALA A 1 86 ? 8.917 -0.498 -5.525 1.00 98.00 86 ALA A CA 1
ATOM 668 C C . ALA A 1 86 ? 10.251 -1.147 -5.937 1.00 98.00 86 ALA A C 1
ATOM 670 O O . ALA A 1 86 ? 10.614 -1.098 -7.113 1.00 98.00 86 ALA A O 1
ATOM 671 N N . ALA A 1 87 ? 10.947 -1.810 -5.009 1.00 97.50 87 ALA A N 1
ATOM 672 C CA . ALA A 1 87 ? 12.176 -2.546 -5.296 1.00 97.50 87 ALA A CA 1
ATOM 673 C C . ALA A 1 87 ? 11.942 -3.687 -6.301 1.00 97.50 87 ALA A C 1
ATOM 675 O O . ALA A 1 87 ? 12.695 -3.802 -7.270 1.00 97.50 87 ALA A O 1
ATOM 676 N N . CYS A 1 88 ? 10.868 -4.474 -6.145 1.00 97.50 88 CYS A N 1
ATOM 677 C CA . CYS A 1 88 ? 10.487 -5.496 -7.126 1.00 97.50 88 CYS A CA 1
ATOM 678 C C . CYS A 1 88 ? 10.273 -4.889 -8.522 1.00 97.50 88 CYS A C 1
ATOM 680 O O . CYS A 1 88 ? 10.804 -5.404 -9.507 1.00 97.50 88 CYS A O 1
ATOM 682 N N . CYS A 1 89 ? 9.550 -3.768 -8.606 1.00 98.00 89 CYS A N 1
ATOM 683 C CA . CYS A 1 89 ? 9.285 -3.072 -9.866 1.00 98.00 89 CYS A CA 1
ATOM 684 C C . CYS A 1 89 ? 10.561 -2.533 -10.526 1.00 98.00 89 CYS A C 1
ATOM 686 O O . CYS A 1 89 ? 10.728 -2.678 -11.737 1.00 98.00 89 CYS A O 1
ATOM 688 N N . VAL A 1 90 ? 11.469 -1.928 -9.755 1.00 97.75 90 VAL A N 1
ATOM 689 C CA . VAL A 1 90 ? 12.728 -1.369 -10.274 1.00 97.75 90 VAL A CA 1
ATOM 690 C C . VAL A 1 90 ? 13.650 -2.472 -10.783 1.00 97.75 90 VAL A C 1
ATOM 692 O O . VAL A 1 90 ? 14.184 -2.346 -11.882 1.00 97.75 90 VAL A O 1
ATOM 695 N N . VAL A 1 91 ? 13.784 -3.574 -10.041 1.00 97.81 91 VAL A N 1
ATOM 696 C CA . VAL A 1 91 ? 14.590 -4.727 -10.464 1.00 97.81 91 VAL A CA 1
ATOM 697 C C . VAL A 1 91 ? 14.044 -5.347 -11.752 1.00 97.81 91 VAL A C 1
ATOM 699 O O . VAL A 1 91 ? 14.798 -5.540 -12.707 1.00 97.81 91 VAL A O 1
ATOM 702 N N . MET A 1 92 ? 12.734 -5.606 -11.814 1.00 97.25 92 MET A N 1
ATOM 703 C CA . MET A 1 92 ? 12.096 -6.146 -13.018 1.00 97.25 92 MET A CA 1
ATOM 704 C C . MET A 1 92 ? 12.263 -5.189 -14.206 1.00 97.25 92 MET A C 1
ATOM 706 O O . MET A 1 92 ? 12.617 -5.608 -15.307 1.00 97.25 92 MET A O 1
ATOM 710 N N . ARG A 1 93 ? 12.046 -3.882 -13.998 1.00 98.00 93 ARG A N 1
ATOM 711 C CA . ARG A 1 93 ? 12.162 -2.891 -15.072 1.00 98.00 93 ARG A CA 1
ATOM 712 C C . ARG A 1 93 ? 13.591 -2.768 -15.591 1.00 98.00 93 ARG A C 1
ATOM 714 O O . ARG A 1 93 ? 13.765 -2.604 -16.796 1.00 98.00 93 ARG A O 1
ATOM 721 N N . ASP A 1 94 ? 14.589 -2.840 -14.718 1.00 97.81 94 ASP A N 1
ATOM 722 C CA . ASP A 1 94 ? 15.995 -2.798 -15.117 1.00 97.81 94 ASP A CA 1
ATOM 723 C C . ASP A 1 94 ? 16.391 -4.048 -15.917 1.00 97.81 94 ASP A C 1
ATOM 725 O O . ASP A 1 94 ? 17.020 -3.929 -16.964 1.00 97.81 94 ASP A O 1
ATOM 729 N N . SER A 1 95 ? 15.914 -5.228 -15.517 1.00 97.12 95 SER A N 1
ATOM 730 C CA . SER A 1 95 ? 16.084 -6.464 -16.292 1.00 97.12 95 SER A CA 1
ATOM 731 C C . SER A 1 95 ? 15.447 -6.368 -17.690 1.00 97.12 95 SER A C 1
ATOM 733 O O . SER A 1 95 ? 16.091 -6.700 -18.685 1.00 97.12 95 SER A O 1
ATOM 735 N N . MET A 1 96 ? 14.250 -5.778 -17.800 1.00 97.31 96 MET A N 1
ATOM 736 C CA . MET A 1 96 ? 13.628 -5.472 -19.099 1.00 97.31 96 MET A CA 1
ATOM 737 C C . MET A 1 96 ? 14.442 -4.487 -19.951 1.00 97.31 96 MET A C 1
ATOM 739 O O . MET A 1 96 ? 14.423 -4.564 -21.177 1.00 97.31 96 MET A O 1
ATOM 743 N N . LEU A 1 97 ? 15.128 -3.518 -19.334 1.00 97.38 97 LEU A N 1
ATOM 744 C CA . LEU A 1 97 ? 16.017 -2.593 -20.051 1.00 97.38 97 LEU A CA 1
ATOM 745 C C . LEU A 1 97 ? 17.300 -3.286 -20.525 1.00 97.38 97 LEU A C 1
ATOM 747 O O . LEU A 1 97 ? 17.823 -2.934 -21.580 1.00 97.38 97 LEU A O 1
ATOM 751 N N . MET A 1 98 ? 17.780 -4.272 -19.767 1.00 96.94 98 MET A N 1
ATOM 752 C CA . MET A 1 98 ? 18.906 -5.125 -20.147 1.00 96.94 98 MET A CA 1
ATOM 753 C C . MET A 1 98 ? 18.536 -6.170 -21.209 1.00 96.94 98 MET A C 1
ATOM 755 O O . MET A 1 98 ? 19.435 -6.750 -21.814 1.00 96.94 98 MET A O 1
ATOM 759 N N . GLY A 1 99 ? 17.240 -6.419 -21.437 1.00 96.75 99 GLY A N 1
ATOM 760 C CA . GLY A 1 99 ? 16.749 -7.443 -22.363 1.00 96.75 99 GLY A CA 1
ATOM 761 C C . GLY A 1 99 ? 17.068 -8.870 -21.911 1.00 96.75 99 GLY A C 1
ATOM 762 O O . GLY A 1 99 ? 17.182 -9.766 -22.744 1.00 96.75 99 GLY A O 1
ATOM 763 N N . ASN A 1 100 ? 17.275 -9.068 -20.606 1.00 96.75 100 ASN A N 1
ATOM 764 C CA . ASN A 1 100 ? 17.591 -10.362 -20.001 1.00 96.75 100 ASN A CA 1
ATOM 765 C C . ASN A 1 100 ? 16.427 -10.914 -19.158 1.00 96.75 100 ASN A C 1
ATOM 767 O O . ASN A 1 100 ? 16.608 -11.878 -18.414 1.00 96.75 100 ASN A O 1
ATOM 771 N N . ASP A 1 101 ? 15.254 -10.286 -19.224 1.00 97.12 101 ASP A N 1
ATOM 772 C CA . ASP A 1 101 ? 14.053 -10.750 -18.549 1.00 97.12 101 ASP A CA 1
ATOM 773 C C . ASP A 1 101 ?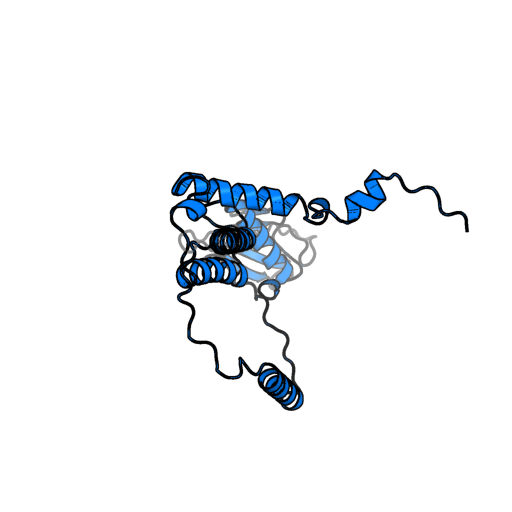 13.394 -11.920 -19.293 1.00 97.12 101 ASP A C 1
ATOM 775 O O . ASP A 1 101 ? 13.439 -12.037 -20.518 1.00 97.12 101 ASP A O 1
ATOM 779 N N . VAL A 1 102 ? 12.754 -12.798 -18.526 1.00 97.62 102 VAL A N 1
ATOM 780 C CA . VAL A 1 102 ? 11.902 -13.874 -19.026 1.00 97.62 102 VAL A CA 1
ATOM 781 C C . VAL A 1 102 ? 10.452 -13.445 -18.850 1.00 97.62 102 VAL A C 1
ATOM 783 O O . VAL A 1 102 ? 9.915 -13.454 -17.736 1.00 97.62 102 VAL A O 1
ATOM 786 N N . ASP A 1 103 ? 9.823 -13.081 -19.964 1.00 96.38 103 ASP A N 1
ATOM 787 C CA . ASP A 1 103 ? 8.398 -12.773 -20.022 1.00 96.38 103 ASP A CA 1
ATOM 788 C C . ASP A 1 103 ? 7.568 -14.060 -20.106 1.00 96.38 103 ASP A C 1
ATOM 790 O O . ASP A 1 103 ? 7.297 -14.586 -21.184 1.00 96.38 103 ASP A O 1
ATOM 794 N N . ASP A 1 104 ? 7.169 -14.574 -18.945 1.00 97.19 104 ASP A N 1
ATOM 795 C CA . ASP A 1 104 ? 6.275 -15.724 -18.795 1.00 97.19 104 ASP A CA 1
ATOM 796 C C . ASP A 1 104 ? 4.845 -15.311 -18.409 1.00 97.19 104 ASP A C 1
ATOM 798 O O . ASP A 1 104 ? 4.093 -16.087 -17.813 1.00 97.19 104 ASP A O 1
ATOM 802 N N . ARG A 1 105 ? 4.451 -14.074 -18.737 1.00 95.75 105 ARG A N 1
ATOM 803 C CA . ARG A 1 105 ? 3.091 -13.598 -18.475 1.00 95.75 105 ARG A CA 1
ATOM 804 C C . ARG A 1 105 ? 2.069 -14.395 -19.299 1.00 95.75 105 ARG A C 1
ATOM 806 O O . ARG A 1 105 ? 2.375 -14.824 -20.415 1.00 95.75 105 ARG A O 1
ATOM 813 N N . PRO A 1 106 ? 0.825 -14.544 -18.803 1.00 93.69 106 PRO A N 1
ATOM 814 C CA . PRO A 1 106 ? -0.239 -15.190 -19.561 1.00 93.69 106 PRO A CA 1
ATOM 815 C C . PRO A 1 106 ? -0.455 -14.539 -20.929 1.00 93.69 106 PRO A C 1
ATOM 817 O O . PRO A 1 106 ? -0.254 -13.332 -21.105 1.00 93.69 106 PRO A O 1
ATOM 820 N N . ILE A 1 107 ? -0.941 -15.339 -21.883 1.00 94.00 107 ILE A N 1
ATOM 821 C CA . ILE A 1 107 ? -1.373 -14.832 -23.187 1.00 94.00 107 ILE A CA 1
ATOM 822 C C . ILE A 1 107 ? -2.381 -13.706 -22.948 1.00 94.00 107 ILE A C 1
ATOM 824 O O . ILE A 1 107 ? -3.351 -13.859 -22.203 1.00 94.00 107 ILE A O 1
ATOM 828 N N . LYS A 1 108 ? -2.130 -12.558 -23.579 1.00 92.94 108 LYS A N 1
ATOM 829 C CA . LYS A 1 108 ? -2.999 -11.388 -23.465 1.00 92.94 108 LYS A CA 1
ATOM 830 C C . LYS A 1 108 ? -4.408 -11.752 -23.920 1.00 92.94 108 LYS A C 1
ATOM 832 O O . LYS A 1 108 ? -4.581 -12.446 -24.922 1.00 92.94 108 LYS A O 1
ATOM 837 N N . TYR A 1 109 ? -5.413 -11.214 -23.236 1.00 90.56 109 TYR A N 1
ATOM 838 C CA . TYR A 1 109 ? -6.777 -11.250 -23.751 1.00 90.56 109 TYR A CA 1
ATOM 839 C C . TYR A 1 109 ? -6.796 -10.658 -25.172 1.00 90.56 109 TYR A C 1
ATOM 841 O O . TYR A 1 109 ? -6.278 -9.550 -25.343 1.00 90.56 109 TYR A O 1
ATOM 849 N N . PRO A 1 110 ? -7.384 -11.341 -26.176 1.00 89.69 110 PRO A N 1
ATOM 850 C CA . PRO A 1 110 ? -7.350 -10.895 -27.573 1.00 89.69 110 PRO A CA 1
ATOM 851 C C . PRO A 1 110 ? -7.841 -9.459 -27.786 1.00 89.69 110 PRO A C 1
ATOM 853 O O . PRO A 1 110 ? -7.308 -8.744 -28.625 1.00 89.69 110 PRO A O 1
ATOM 856 N N . ASN A 1 111 ? -8.805 -9.023 -26.971 1.00 90.69 111 ASN A N 1
ATOM 857 C CA . ASN A 1 111 ? -9.387 -7.680 -27.011 1.00 90.69 111 ASN A CA 1
ATOM 858 C C . ASN A 1 111 ? -9.034 -6.842 -25.767 1.00 90.69 111 ASN A C 1
ATOM 860 O O . ASN A 1 111 ? -9.666 -5.823 -25.505 1.00 90.69 111 ASN A O 1
ATOM 864 N N . GLY A 1 112 ? -8.056 -7.285 -24.971 1.00 88.44 112 GLY A N 1
ATOM 865 C CA . GLY A 1 112 ? -7.787 -6.727 -23.648 1.00 88.44 112 GLY A CA 1
ATOM 866 C C . GLY A 1 112 ? -8.880 -7.044 -22.617 1.00 88.44 112 GLY A C 1
ATOM 867 O O . GLY A 1 112 ? -9.848 -7.755 -22.892 1.00 88.44 112 GLY A O 1
ATOM 868 N N . LEU A 1 113 ? -8.693 -6.535 -21.399 1.00 87.81 113 LEU A N 1
ATOM 869 C CA . LEU A 1 113 ? -9.720 -6.527 -20.355 1.00 87.81 113 LEU A CA 1
ATOM 870 C C . LEU A 1 113 ? -10.663 -5.345 -20.603 1.00 87.81 113 LEU A C 1
ATOM 872 O O . LEU A 1 113 ? -10.225 -4.195 -20.610 1.00 87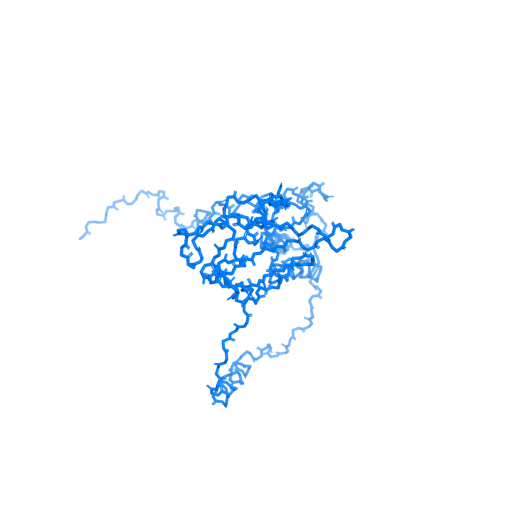.81 113 LEU A O 1
ATOM 876 N N . ASP A 1 114 ? -11.953 -5.624 -20.786 1.00 90.31 114 ASP A N 1
ATOM 877 C CA . ASP A 1 114 ? -12.977 -4.595 -20.987 1.00 90.31 114 ASP A CA 1
ATOM 878 C C . ASP A 1 114 ? -13.352 -3.926 -19.654 1.00 90.31 114 ASP A C 1
ATOM 880 O O . ASP A 1 114 ? -14.348 -4.253 -19.002 1.00 90.31 114 ASP A O 1
ATOM 884 N N . MET A 1 115 ? -12.508 -2.983 -19.231 1.00 91.81 115 MET A N 1
ATOM 885 C CA . MET A 1 115 ? -12.728 -2.194 -18.018 1.00 91.81 115 MET A CA 1
ATOM 886 C C . MET A 1 115 ? -13.981 -1.320 -18.113 1.00 91.81 115 MET A C 1
ATOM 888 O O . MET A 1 115 ? -14.610 -1.059 -17.091 1.00 91.81 115 MET A O 1
ATOM 892 N N . ASN A 1 116 ? -14.382 -0.901 -19.318 1.00 91.56 116 ASN A N 1
ATOM 893 C CA . ASN A 1 116 ? -15.583 -0.088 -19.507 1.00 91.56 116 ASN A CA 1
ATOM 894 C C . ASN A 1 116 ? -16.827 -0.883 -19.124 1.00 91.56 116 ASN A C 1
ATOM 896 O O . ASN A 1 116 ? -17.629 -0.415 -18.319 1.00 91.56 116 ASN A O 1
ATOM 900 N N . LYS A 1 117 ? -16.936 -2.126 -19.599 1.00 92.94 117 LYS A N 1
ATOM 901 C CA . LYS A 1 117 ? -18.025 -3.027 -19.218 1.00 92.94 117 LYS A CA 1
ATOM 902 C C . LYS A 1 117 ? -18.072 -3.289 -17.712 1.00 92.94 117 LYS A C 1
ATOM 904 O O . LYS A 1 117 ? -19.156 -3.270 -17.130 1.00 92.94 117 LYS A O 1
ATOM 909 N N . LEU A 1 118 ? -16.924 -3.518 -17.069 1.00 92.88 118 LEU A N 1
ATOM 910 C CA . LEU A 1 118 ? -16.862 -3.717 -15.615 1.00 92.88 118 LEU A CA 1
ATOM 911 C C . LEU A 1 118 ? -17.303 -2.458 -14.851 1.00 92.88 118 LEU A C 1
ATOM 913 O O . LEU A 1 118 ? -18.089 -2.552 -13.907 1.00 92.88 118 LEU A O 1
ATOM 917 N N . ASN A 1 119 ? -16.872 -1.278 -15.297 1.00 94.44 119 ASN A N 1
ATOM 918 C CA . ASN A 1 119 ? -17.270 0.003 -14.713 1.00 94.44 119 ASN A CA 1
ATOM 919 C C . ASN A 1 119 ? -18.771 0.274 -14.896 1.00 94.44 119 ASN A C 1
ATOM 921 O O . ASN A 1 119 ? -19.440 0.701 -13.956 1.00 94.44 119 ASN A O 1
ATOM 925 N N . GLU A 1 120 ? -19.332 -0.026 -16.069 1.00 95.62 120 GLU A N 1
ATOM 926 C CA . GLU A 1 120 ? -20.775 0.062 -16.314 1.00 95.62 120 GLU A CA 1
ATOM 927 C C . GLU A 1 120 ? -21.568 -0.879 -15.403 1.00 95.62 120 GLU A C 1
ATOM 929 O O . GLU A 1 120 ? -22.625 -0.511 -14.885 1.00 95.62 120 GLU A O 1
ATOM 934 N N . GLN A 1 121 ? -21.075 -2.102 -15.189 1.00 94.44 121 GLN A N 1
ATOM 935 C CA . GLN A 1 121 ? -21.685 -3.047 -14.256 1.00 94.44 121 GLN A CA 1
ATOM 936 C C . GLN A 1 121 ? -21.633 -2.525 -12.816 1.00 94.44 121 GLN A C 1
ATOM 938 O O . GLN A 1 121 ? -22.654 -2.566 -12.128 1.00 94.44 121 GLN A O 1
ATOM 943 N N . ALA A 1 122 ? -20.497 -1.975 -12.377 1.00 92.62 122 ALA A N 1
ATOM 944 C CA . ALA A 1 122 ? -20.368 -1.346 -11.064 1.00 92.62 122 ALA A CA 1
ATOM 945 C C . ALA A 1 122 ? -21.336 -0.159 -10.898 1.00 92.62 122 ALA A C 1
ATOM 947 O O . ALA A 1 122 ? -22.038 -0.072 -9.891 1.00 92.62 122 ALA A O 1
ATOM 948 N N . ALA A 1 123 ? -21.465 0.704 -11.911 1.00 93.31 123 ALA A N 1
ATOM 949 C CA . ALA A 1 123 ? -22.406 1.825 -11.897 1.00 93.31 123 ALA A CA 1
ATOM 950 C C . ALA A 1 123 ? -23.870 1.359 -11.790 1.00 93.31 123 ALA A C 1
ATOM 952 O O . ALA A 1 123 ? -24.641 1.900 -10.995 1.00 93.31 123 ALA A O 1
ATOM 953 N N . LYS A 1 124 ? -24.255 0.309 -12.530 1.00 94.44 124 LYS A N 1
ATOM 954 C CA . LYS A 1 124 ? -25.591 -0.307 -12.419 1.00 94.44 124 LYS A CA 1
ATOM 955 C C . LYS A 1 124 ? -25.841 -0.882 -11.022 1.00 94.44 124 LYS A C 1
ATOM 957 O O . LYS A 1 124 ? -26.951 -0.750 -10.507 1.00 94.44 124 LYS A O 1
ATOM 962 N N . LEU A 1 125 ? -24.832 -1.500 -10.403 1.00 93.19 125 LEU A N 1
ATOM 963 C CA . LEU A 1 125 ? -24.927 -2.009 -9.031 1.00 93.19 125 LEU A CA 1
ATOM 964 C C . LEU A 1 125 ? -25.148 -0.878 -8.025 1.00 93.19 125 LEU A C 1
ATOM 966 O O . LEU A 1 125 ? -26.041 -1.003 -7.193 1.00 93.19 125 LEU A O 1
ATOM 970 N N . ILE A 1 126 ? -24.418 0.234 -8.146 1.00 90.62 126 ILE A N 1
ATOM 971 C CA . ILE A 1 126 ? -24.613 1.428 -7.306 1.00 90.62 126 ILE A CA 1
ATOM 972 C C . ILE A 1 126 ? -26.030 1.991 -7.482 1.00 90.62 126 ILE A C 1
ATOM 974 O O . ILE A 1 126 ? -26.699 2.294 -6.500 1.00 90.62 126 ILE A O 1
ATOM 978 N N . GLY A 1 127 ? -26.528 2.077 -8.721 1.00 88.50 127 GLY A N 1
ATOM 979 C CA . GLY A 1 127 ? -27.892 2.547 -8.988 1.00 88.50 127 GLY A CA 1
ATOM 980 C C . GLY A 1 127 ? -28.981 1.643 -8.396 1.00 88.50 127 GLY A C 1
ATOM 981 O O . GLY A 1 127 ? -30.013 2.132 -7.942 1.00 88.50 127 GLY A O 1
ATOM 982 N N . LYS A 1 128 ? -28.757 0.323 -8.371 1.00 91.81 128 LYS A N 1
ATOM 983 C CA . LYS A 1 128 ? -29.695 -0.659 -7.802 1.00 91.81 128 LYS A CA 1
ATOM 984 C C . LYS A 1 128 ? -29.622 -0.725 -6.273 1.00 91.81 128 LYS A C 1
ATOM 986 O O . LYS A 1 128 ? -30.648 -0.889 -5.617 1.00 91.81 128 LYS A O 1
ATOM 991 N N . ILE A 1 129 ? -28.419 -0.646 -5.708 1.00 88.12 129 ILE A N 1
ATOM 992 C CA . ILE A 1 129 ? -28.157 -0.737 -4.270 1.00 88.12 129 ILE A CA 1
ATOM 993 C C . ILE A 1 129 ? -28.024 0.686 -3.724 1.00 88.12 129 ILE A C 1
ATOM 995 O O . ILE A 1 129 ? -26.934 1.205 -3.517 1.00 88.12 129 ILE A O 1
ATOM 999 N N . THR A 1 130 ? -29.166 1.323 -3.476 1.00 81.88 130 THR A N 1
ATOM 1000 C CA . THR A 1 130 ? -29.226 2.716 -3.002 1.00 81.88 130 THR A CA 1
ATOM 1001 C C . THR A 1 130 ? -28.787 2.882 -1.547 1.00 81.88 130 THR A C 1
ATOM 1003 O O . THR A 1 130 ? -28.383 3.968 -1.132 1.00 81.88 130 THR A O 1
ATOM 1006 N N . LYS A 1 131 ? -28.836 1.805 -0.754 1.00 86.75 131 LYS A N 1
ATOM 1007 C CA . LYS A 1 131 ? -28.354 1.792 0.628 1.00 86.75 131 LYS A CA 1
ATOM 1008 C C . LYS A 1 131 ? -26.848 1.530 0.653 1.00 86.75 131 LYS A C 1
ATOM 1010 O O . LYS A 1 131 ? -26.415 0.381 0.663 1.00 86.75 131 LYS A O 1
ATOM 1015 N N . CYS A 1 132 ? -26.063 2.599 0.721 1.00 82.62 132 CYS A N 1
ATOM 1016 C CA . CYS A 1 132 ? -24.637 2.521 1.020 1.00 82.62 132 CYS A CA 1
ATOM 1017 C C . CYS A 1 132 ? -24.445 2.386 2.539 1.00 82.62 132 CYS A C 1
ATOM 1019 O O . CYS A 1 132 ? -24.797 3.290 3.297 1.00 82.62 132 CYS A O 1
ATOM 1021 N N . VAL A 1 133 ? -23.948 1.236 2.997 1.00 88.19 133 VAL A N 1
ATOM 1022 C CA . VAL A 1 133 ? -23.559 1.035 4.401 1.00 88.19 133 VAL A CA 1
ATOM 1023 C C . VAL A 1 133 ? -22.114 1.495 4.556 1.00 88.19 133 VAL A C 1
ATOM 1025 O O . VAL A 1 133 ? -21.294 1.242 3.675 1.00 88.19 133 VAL A O 1
ATOM 1028 N N . ALA A 1 134 ? -21.807 2.185 5.656 1.00 87.00 134 ALA A N 1
ATOM 1029 C CA . ALA A 1 134 ? -20.442 2.611 5.942 1.00 87.00 134 ALA A CA 1
ATOM 1030 C C . ALA A 1 134 ? -19.484 1.401 5.947 1.00 87.00 134 ALA A C 1
ATOM 1032 O O . ALA A 1 134 ? -19.868 0.332 6.435 1.00 87.00 134 ALA A O 1
ATOM 1033 N N . PRO A 1 135 ? -18.260 1.544 5.409 1.00 87.69 135 PRO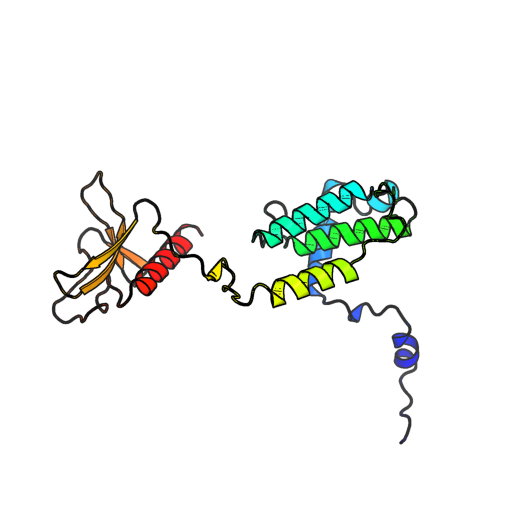 A N 1
ATOM 1034 C CA . PRO A 1 135 ? -17.280 0.472 5.453 1.00 87.69 135 PRO A CA 1
ATOM 1035 C C . PRO A 1 135 ? -16.871 0.193 6.902 1.00 87.69 135 PRO A C 1
ATOM 1037 O O . PRO A 1 135 ? -16.768 1.108 7.717 1.00 87.69 135 PRO A O 1
ATOM 1040 N N . PHE A 1 136 ? -16.613 -1.074 7.211 1.00 90.00 136 PHE A N 1
ATOM 1041 C CA . PHE A 1 136 ? -16.028 -1.473 8.486 1.00 90.00 136 PHE A CA 1
ATOM 1042 C C . PHE A 1 136 ? -14.514 -1.298 8.383 1.00 90.00 136 PHE A C 1
ATOM 1044 O O . PHE A 1 136 ? -13.862 -2.019 7.632 1.00 90.00 136 PHE A O 1
ATOM 1051 N N . LEU A 1 137 ? -13.972 -0.304 9.081 1.00 89.19 137 LEU A N 1
ATOM 1052 C CA . LEU A 1 137 ? -12.551 0.037 9.039 1.00 89.19 137 LEU A CA 1
ATOM 1053 C C . LEU A 1 137 ? -11.869 -0.395 10.339 1.00 89.19 137 LEU A C 1
ATOM 1055 O O . LEU A 1 137 ? -12.510 -0.412 11.388 1.00 89.19 137 LEU A O 1
ATOM 1059 N N . GLU A 1 138 ? -10.563 -0.677 10.298 1.00 82.62 138 GLU A N 1
ATOM 1060 C CA . GLU A 1 138 ? -9.807 -1.081 11.500 1.00 82.62 138 GLU A CA 1
ATOM 1061 C C . GLU A 1 138 ? -9.898 -0.020 12.614 1.00 82.62 138 GLU A C 1
ATOM 1063 O O . GLU A 1 138 ? -10.062 -0.355 13.783 1.00 82.62 138 GLU A O 1
ATOM 1068 N N . LYS A 1 139 ? -9.929 1.273 12.256 1.00 82.06 139 LYS A N 1
ATOM 1069 C CA . LYS A 1 139 ? -10.150 2.383 13.206 1.00 82.06 139 LYS A CA 1
ATOM 1070 C C . LYS A 1 139 ? -11.531 2.376 13.887 1.00 82.06 139 LYS A C 1
ATOM 1072 O O . LYS A 1 139 ? -11.693 3.003 14.929 1.00 82.06 139 LYS A O 1
ATOM 1077 N N . ASP A 1 140 ? -12.514 1.706 13.283 1.00 85.94 140 ASP A N 1
ATOM 1078 C CA . ASP A 1 140 ? -13.909 1.631 13.737 1.00 85.94 140 ASP A CA 1
ATOM 1079 C C . ASP A 1 140 ? -14.225 0.267 14.380 1.00 85.94 140 ASP A C 1
ATOM 1081 O O . ASP A 1 140 ? -15.369 -0.012 14.754 1.00 85.94 140 ASP A O 1
ATOM 1085 N N . LYS A 1 141 ? -13.214 -0.599 14.517 1.00 82.56 141 LYS A N 1
ATOM 1086 C CA . LYS A 1 141 ? -13.341 -1.922 15.118 1.00 82.56 141 LYS A CA 1
ATOM 1087 C C . LYS A 1 141 ? -13.811 -1.798 16.569 1.00 82.56 141 LYS A C 1
ATOM 1089 O O . LYS A 1 141 ? -13.210 -1.051 17.347 1.00 82.56 141 LYS A O 1
ATOM 1094 N N . PRO A 1 142 ? -14.875 -2.518 16.969 1.00 82.62 142 PRO A N 1
ATOM 1095 C CA . PRO A 1 142 ? -15.340 -2.477 18.345 1.00 82.62 142 PRO A CA 1
ATOM 1096 C C . PRO A 1 142 ? -14.247 -3.012 19.270 1.00 82.62 142 PRO A C 1
ATOM 1098 O O . PRO A 1 142 ? -13.651 -4.057 19.005 1.00 82.62 142 PRO A O 1
ATOM 1101 N N . PHE A 1 143 ? -14.001 -2.305 20.371 1.00 82.12 143 PHE A N 1
ATOM 1102 C CA . PHE A 1 143 ? -13.057 -2.762 21.378 1.00 82.12 143 PHE A CA 1
ATOM 1103 C C . PHE A 1 143 ? -13.531 -4.090 21.982 1.00 82.12 143 PHE A C 1
ATOM 1105 O O . PHE A 1 143 ? -14.653 -4.206 22.485 1.00 82.12 143 PHE A O 1
ATOM 1112 N N . VAL A 1 144 ? -12.650 -5.088 21.956 1.00 84.25 144 VAL A N 1
ATOM 1113 C CA . VAL A 1 144 ? -12.852 -6.379 22.613 1.00 84.25 144 VAL A CA 1
ATOM 1114 C C . VAL A 1 144 ? -11.993 -6.390 23.869 1.00 84.25 144 VAL A C 1
ATOM 1116 O O . VAL A 1 144 ? -10.780 -6.204 23.795 1.00 84.25 144 VAL A O 1
ATOM 1119 N N . CYS A 1 145 ? -12.622 -6.601 25.026 1.00 83.75 145 CYS A N 1
ATOM 1120 C CA . CYS A 1 145 ? -11.905 -6.650 26.295 1.00 83.75 145 CYS A CA 1
ATOM 1121 C C . CYS A 1 145 ? -10.939 -7.852 26.304 1.00 83.75 145 CYS A C 1
ATOM 1123 O O . CYS A 1 145 ? -11.399 -8.978 26.093 1.00 83.75 145 CYS A O 1
ATOM 1125 N N . PRO A 1 146 ? -9.625 -7.647 26.519 1.00 86.25 146 PRO A N 1
ATOM 1126 C CA . PRO A 1 146 ? -8.641 -8.727 26.513 1.00 86.25 146 PRO A CA 1
ATOM 1127 C C . PRO A 1 146 ? -8.926 -9.791 27.575 1.00 86.25 146 PRO A C 1
ATOM 1129 O O . PRO A 1 146 ? -9.542 -9.509 28.603 1.00 86.25 146 PRO A O 1
ATOM 1132 N N . ALA A 1 147 ? -8.448 -11.018 27.351 1.00 85.19 147 ALA A N 1
ATOM 1133 C CA . ALA A 1 147 ? -8.638 -12.117 28.296 1.00 85.19 147 ALA A CA 1
ATOM 1134 C C . ALA A 1 147 ? -8.110 -11.752 29.697 1.00 85.19 147 ALA A C 1
ATOM 1136 O O . ALA A 1 147 ? -7.026 -11.183 29.840 1.00 85.19 147 ALA A O 1
ATOM 1137 N N . GLY A 1 148 ? -8.899 -12.059 30.728 1.00 86.19 148 GLY A N 1
ATOM 1138 C CA . GLY A 1 148 ? -8.601 -11.693 32.115 1.00 86.19 148 GLY A CA 1
ATOM 1139 C C . GLY A 1 148 ? -8.942 -10.245 32.476 1.00 86.19 148 GLY A C 1
ATOM 1140 O O . GLY A 1 148 ? -8.922 -9.914 33.653 1.00 86.19 148 GLY A O 1
ATOM 1141 N N . TRP A 1 149 ? -9.305 -9.386 31.521 1.00 89.62 149 TRP A N 1
ATOM 1142 C CA . TRP A 1 149 ? -9.788 -8.037 31.803 1.00 89.62 149 TRP A CA 1
ATOM 1143 C C . TRP A 1 149 ? -11.307 -7.957 31.746 1.00 89.62 149 TRP A C 1
ATOM 1145 O O . TRP A 1 149 ? -11.963 -8.617 30.939 1.00 89.62 149 TRP A O 1
ATOM 1155 N N . LYS A 1 150 ? -11.862 -7.072 32.567 1.00 90.00 150 LYS A N 1
ATOM 1156 C CA . LYS A 1 150 ? -13.277 -6.725 32.594 1.00 90.00 150 LYS A CA 1
ATOM 1157 C C . LYS A 1 150 ? -13.424 -5.213 32.605 1.00 90.00 150 LYS A C 1
ATOM 1159 O O . LYS A 1 150 ? -12.813 -4.532 33.424 1.00 90.00 150 LYS A O 1
ATOM 1164 N N . ILE A 1 151 ? -14.292 -4.707 31.733 1.00 89.88 151 ILE A N 1
ATOM 1165 C CA . ILE A 1 151 ? -14.777 -3.327 31.779 1.00 89.88 151 ILE A CA 1
ATOM 1166 C C . ILE A 1 151 ? -16.253 -3.354 32.145 1.00 89.88 151 ILE A C 1
ATOM 1168 O O . ILE A 1 151 ? -17.055 -3.999 31.467 1.00 89.88 151 ILE A O 1
ATOM 1172 N N . ALA A 1 152 ? -16.620 -2.662 33.218 1.00 89.12 152 ALA A N 1
ATOM 1173 C CA . ALA A 1 152 ? -17.993 -2.635 33.704 1.00 89.12 152 ALA A CA 1
ATOM 1174 C C . ALA A 1 152 ? -18.347 -1.283 34.326 1.00 89.12 152 ALA A C 1
ATOM 1176 O O . ALA A 1 152 ? -17.481 -0.495 34.693 1.00 89.12 152 ALA A O 1
ATOM 1177 N N . LEU A 1 153 ? -19.648 -1.022 34.424 1.00 89.81 153 LEU A N 1
ATOM 1178 C CA . LEU A 1 153 ? -20.199 0.141 35.107 1.00 89.81 153 LEU A CA 1
ATOM 1179 C C . LEU A 1 153 ? -20.487 -0.231 36.563 1.00 89.81 153 LEU A C 1
ATOM 1181 O O . LEU A 1 153 ? -21.301 -1.127 36.805 1.00 89.81 153 LEU A O 1
ATOM 1185 N N . ASN A 1 154 ? -19.873 0.461 37.525 1.00 84.69 154 ASN A N 1
ATOM 1186 C CA . ASN A 1 154 ? -20.292 0.345 38.918 1.00 84.69 154 ASN A CA 1
ATOM 1187 C C . ASN A 1 154 ? -21.522 1.237 39.147 1.00 84.69 154 ASN A C 1
ATOM 1189 O O . ASN A 1 154 ? -21.414 2.462 39.192 1.00 84.69 154 ASN A O 1
ATOM 1193 N N . ARG A 1 155 ? -22.690 0.596 39.274 1.00 76.00 155 ARG A N 1
ATOM 1194 C CA . ARG A 1 155 ? -23.974 1.258 39.554 1.00 76.00 155 ARG A CA 1
ATOM 1195 C C . ARG A 1 155 ? -24.301 1.374 41.044 1.00 76.00 155 ARG A C 1
ATOM 1197 O O . ARG A 1 155 ? -25.233 2.095 41.369 1.00 76.00 155 ARG A O 1
ATOM 1204 N N . ALA A 1 156 ? -23.601 0.650 41.918 1.00 71.38 156 ALA A N 1
ATOM 1205 C CA . ALA A 1 156 ? -23.915 0.629 43.348 1.00 71.38 156 ALA A CA 1
ATOM 1206 C C . ALA A 1 156 ? -23.581 1.968 44.019 1.00 71.38 156 ALA A C 1
ATOM 1208 O O . ALA A 1 156 ? -24.345 2.450 44.846 1.00 71.38 156 ALA A O 1
ATOM 1209 N N . ASP A 1 157 ? -22.487 2.591 43.582 1.00 68.88 157 ASP A N 1
ATOM 1210 C CA . ASP A 1 157 ? -21.913 3.778 44.225 1.00 68.88 157 ASP A CA 1
ATOM 1211 C C . ASP A 1 157 ? -21.915 5.022 43.312 1.00 68.88 157 ASP A C 1
ATOM 1213 O O . ASP A 1 157 ? -21.235 6.006 43.600 1.00 68.88 157 ASP A O 1
ATOM 1217 N N . ASP A 1 158 ? -22.616 4.955 42.171 1.00 71.25 158 ASP A N 1
ATOM 1218 C CA . ASP A 1 158 ? -22.621 5.977 41.106 1.00 71.25 158 ASP A CA 1
ATOM 1219 C C . ASP A 1 158 ? -21.205 6.456 40.714 1.00 71.25 158 ASP A C 1
ATOM 1221 O O . ASP A 1 158 ? -20.915 7.635 40.507 1.00 71.25 158 ASP A O 1
ATOM 1225 N N . CYS A 1 159 ? -20.269 5.507 40.662 1.00 76.31 159 CYS A N 1
ATOM 1226 C CA . CYS A 1 159 ? -18.847 5.808 40.548 1.00 76.31 159 CYS A CA 1
ATOM 1227 C C . CYS A 1 159 ? -18.349 5.958 39.111 1.00 76.31 159 CYS A C 1
ATOM 1229 O O . CYS A 1 159 ? -17.396 6.701 38.885 1.00 76.31 159 CYS A O 1
ATOM 1231 N N . GLY A 1 160 ? -18.949 5.248 38.152 1.00 88.69 160 GLY A N 1
ATOM 1232 C CA . GLY A 1 160 ? -18.530 5.260 36.748 1.00 88.69 160 GLY A CA 1
ATOM 1233 C C . GLY A 1 160 ? -18.107 3.903 36.188 1.00 88.69 160 GLY A C 1
ATOM 1234 O O . GLY A 1 160 ? -18.322 2.841 36.782 1.00 88.69 160 GLY A O 1
ATOM 1235 N N . TRP A 1 161 ? -17.509 3.947 35.000 1.00 91.94 161 TRP A N 1
ATOM 1236 C CA . TRP A 1 161 ? -16.930 2.788 34.321 1.00 91.94 161 TRP A CA 1
ATOM 1237 C C . TRP A 1 161 ? -15.542 2.487 34.865 1.00 91.94 161 TRP A C 1
ATOM 1239 O O . TRP A 1 161 ? -14.770 3.412 35.059 1.00 91.94 161 TRP A O 1
ATOM 1249 N N . TYR A 1 162 ? -15.197 1.224 35.074 1.00 89.31 162 TYR A N 1
ATOM 1250 C CA . TYR A 1 162 ? -13.869 0.808 35.529 1.00 89.31 162 TYR A CA 1
ATOM 1251 C C . TYR A 1 162 ? -13.320 -0.306 34.642 1.00 89.31 162 TYR A C 1
ATOM 1253 O O . TYR A 1 162 ? -14.087 -1.031 34.005 1.00 89.31 162 TYR A O 1
ATOM 1261 N N . ALA A 1 163 ? -11.996 -0.451 34.635 1.00 90.44 163 ALA A N 1
ATOM 1262 C CA . ALA A 1 163 ? -11.294 -1.584 34.048 1.00 90.44 163 ALA A CA 1
ATOM 1263 C C . ALA A 1 163 ? -10.560 -2.339 35.163 1.00 90.44 163 ALA A C 1
ATOM 1265 O O . ALA A 1 163 ? -9.771 -1.738 35.894 1.00 90.44 163 ALA A O 1
ATOM 1266 N N . CYS A 1 164 ? -10.813 -3.638 35.310 1.00 89.75 164 CYS A N 1
ATOM 1267 C CA . CYS A 1 164 ? -10.084 -4.486 36.250 1.00 89.75 164 CYS A CA 1
ATOM 1268 C C . CYS A 1 164 ? -9.538 -5.744 35.579 1.00 89.75 164 CYS A C 1
ATOM 1270 O O . CYS A 1 164 ? -10.115 -6.257 34.620 1.00 89.75 164 CYS A O 1
ATOM 1272 N N . TYR A 1 165 ? -8.420 -6.235 36.100 1.00 88.06 165 TYR A N 1
ATOM 1273 C CA . TYR A 1 165 ? -7.883 -7.546 35.790 1.00 88.06 165 TYR A CA 1
ATOM 1274 C C . TYR A 1 165 ? -8.406 -8.546 36.821 1.00 88.06 165 TYR A C 1
ATOM 1276 O O . TYR A 1 165 ? -8.142 -8.407 38.017 1.00 88.06 165 TYR A O 1
ATOM 1284 N N . GLN A 1 166 ? -9.165 -9.531 36.355 1.00 82.94 166 GLN A N 1
ATOM 1285 C CA . GLN A 1 166 ? -9.780 -10.564 37.173 1.00 82.94 166 GLN A CA 1
ATOM 1286 C C . GLN A 1 166 ? -8.801 -11.715 37.369 1.00 82.94 166 GLN A C 1
ATOM 1288 O O . GLN A 1 166 ? -8.514 -12.476 36.441 1.00 82.94 166 GLN A O 1
ATOM 1293 N N . ASN A 1 167 ? -8.304 -11.866 38.594 1.00 72.31 167 ASN A N 1
ATOM 1294 C CA . ASN A 1 167 ? -7.467 -12.999 38.958 1.00 72.31 167 ASN A CA 1
ATOM 1295 C C . ASN A 1 167 ? -8.282 -14.018 39.758 1.00 72.31 167 ASN A C 1
ATOM 1297 O O . ASN A 1 167 ? -8.283 -14.021 40.991 1.00 72.31 167 ASN A O 1
ATOM 1301 N N . TYR A 1 168 ? -8.974 -14.898 39.031 1.00 57.56 168 TYR A N 1
ATOM 1302 C CA . TYR A 1 168 ? -9.856 -15.920 39.604 1.00 57.56 168 TYR A CA 1
ATOM 1303 C C . TYR A 1 168 ? -9.166 -16.831 40.630 1.00 57.56 168 TYR A C 1
ATOM 1305 O O . TYR A 1 168 ? -9.825 -17.304 41.548 1.00 57.56 168 TYR A O 1
ATOM 1313 N N . ASN A 1 169 ? -7.852 -17.043 40.510 1.00 59.44 169 ASN A N 1
ATOM 1314 C CA . ASN A 1 169 ? -7.105 -17.948 41.386 1.00 59.44 169 ASN A CA 1
ATOM 1315 C C . ASN A 1 169 ? -6.748 -17.333 42.747 1.00 59.44 169 ASN A C 1
ATOM 1317 O O . ASN A 1 169 ? -6.438 -18.073 43.676 1.00 59.44 169 ASN A O 1
ATOM 1321 N N . 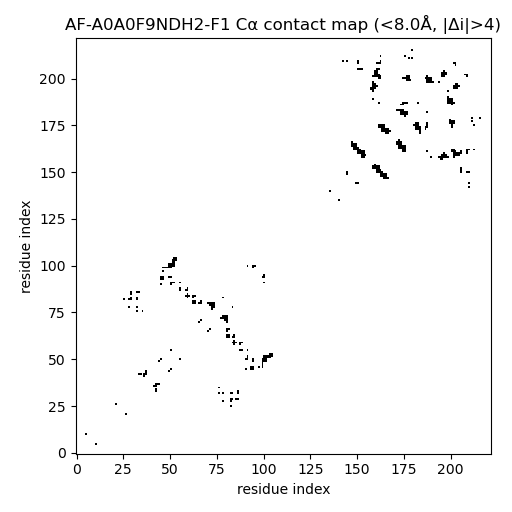LEU A 1 170 ? -6.754 -16.001 42.868 1.00 59.75 170 LEU A N 1
ATOM 1322 C CA . LEU A 1 170 ? -6.303 -15.294 44.074 1.00 59.75 170 LEU A CA 1
ATOM 1323 C C . LEU A 1 170 ? -7.400 -14.451 44.739 1.00 59.75 170 LEU A C 1
ATOM 1325 O O . LEU A 1 170 ? -7.127 -13.816 45.751 1.00 59.75 170 LEU A O 1
ATOM 1329 N N . HIS A 1 171 ? -8.625 -14.429 44.192 1.00 60.22 171 HIS A N 1
ATOM 1330 C CA . HIS A 1 171 ? -9.745 -13.597 44.671 1.00 60.22 171 HIS A CA 1
ATOM 1331 C C . HIS A 1 171 ? -9.391 -12.109 44.871 1.00 60.22 171 HIS A C 1
ATOM 1333 O O . HIS A 1 171 ? -10.032 -11.406 45.650 1.00 60.22 171 HIS A O 1
ATOM 1339 N N . GLN A 1 172 ? -8.376 -11.623 44.156 1.00 70.88 172 GLN A N 1
ATOM 1340 C CA . GLN A 1 172 ? -7.910 -10.243 44.199 1.00 70.88 172 GLN A CA 1
ATOM 1341 C C . GLN A 1 172 ? -7.978 -9.669 42.787 1.00 70.88 172 GLN A C 1
ATOM 1343 O O . GLN A 1 172 ? -7.109 -9.923 41.949 1.00 70.88 172 GLN A O 1
ATOM 1348 N N . ASP A 1 173 ? -9.040 -8.914 42.522 1.00 82.50 173 ASP A N 1
ATOM 1349 C CA . ASP A 1 173 ? -9.165 -8.135 41.294 1.00 82.50 173 ASP A CA 1
ATOM 1350 C C . ASP A 1 173 ? -8.244 -6.909 41.380 1.00 82.50 173 ASP A C 1
ATOM 1352 O O . ASP A 1 173 ? -8.225 -6.203 42.389 1.00 82.50 173 ASP A O 1
ATOM 1356 N N . ALA A 1 174 ? -7.489 -6.635 40.316 1.00 87.25 174 ALA A N 1
ATOM 1357 C CA . ALA A 1 174 ? -6.624 -5.460 40.235 1.00 87.25 174 ALA A CA 1
ATOM 1358 C C . ALA A 1 174 ? -7.288 -4.374 39.382 1.00 87.25 174 ALA A C 1
ATOM 1360 O O . ALA A 1 174 ? -7.633 -4.622 38.228 1.00 87.25 174 ALA A O 1
ATOM 1361 N N . TYR A 1 175 ? -7.451 -3.163 39.910 1.00 88.88 175 TYR A N 1
ATOM 1362 C CA . TYR A 1 175 ? -8.148 -2.069 39.228 1.00 88.88 175 TYR A CA 1
ATOM 1363 C C . TYR A 1 175 ? -7.160 -1.120 38.554 1.00 88.88 175 TYR A C 1
ATOM 1365 O O . TYR A 1 175 ? -6.179 -0.696 39.167 1.00 88.88 175 TYR A O 1
ATOM 1373 N N . LEU A 1 176 ? -7.425 -0.771 37.294 1.00 89.44 176 LEU A N 1
ATOM 1374 C CA . LEU A 1 176 ? -6.641 0.217 36.558 1.00 89.44 176 LEU A CA 1
ATOM 1375 C C . LEU A 1 176 ? -7.016 1.619 37.025 1.00 89.44 176 LEU A C 1
ATOM 1377 O O . LEU A 1 176 ? -8.191 1.980 37.037 1.00 89.44 176 LEU A O 1
ATOM 1381 N N . HIS A 1 177 ? -6.013 2.418 37.370 1.00 90.69 177 HIS A N 1
ATOM 1382 C CA . HIS A 1 177 ? -6.186 3.836 37.671 1.00 90.69 177 HIS A CA 1
ATOM 1383 C C . HIS A 1 177 ? -5.725 4.704 36.497 1.00 90.69 177 HIS A C 1
ATOM 1385 O O . HIS A 1 177 ? -4.851 4.312 35.722 1.00 90.69 177 HIS A O 1
ATOM 1391 N N . LYS A 1 178 ? -6.249 5.930 36.398 1.00 87.56 178 LYS A N 1
ATOM 1392 C CA . LYS A 1 178 ? -5.876 6.946 35.392 1.00 87.56 178 LYS A CA 1
ATOM 1393 C C . LYS A 1 178 ? -4.373 7.243 35.346 1.00 87.56 178 LYS A C 1
ATOM 1395 O O . LYS A 1 178 ? -3.871 7.656 34.307 1.00 87.56 178 LYS A O 1
ATOM 1400 N N . GLY A 1 179 ? -3.653 6.992 36.443 1.00 82.62 179 GLY A N 1
ATOM 1401 C CA . GLY A 1 179 ? -2.190 7.072 36.511 1.00 82.62 179 GLY A CA 1
ATOM 1402 C C . GLY A 1 179 ? -1.444 5.954 35.766 1.00 82.62 179 GLY A C 1
ATOM 1403 O O . GLY A 1 179 ? -0.218 5.971 35.731 1.00 82.62 179 GLY A O 1
ATOM 1404 N N . GLY A 1 180 ? -2.146 4.982 35.174 1.00 83.94 180 GLY A N 1
ATOM 1405 C CA . GLY A 1 180 ? -1.542 3.859 34.452 1.00 83.94 180 GLY A CA 1
ATOM 1406 C C . GLY A 1 180 ? -0.984 2.760 35.360 1.00 83.94 180 GLY A C 1
ATOM 1407 O O . GLY A 1 180 ? -0.131 1.988 34.931 1.00 83.94 180 GLY A O 1
ATOM 1408 N N . THR A 1 181 ? -1.444 2.690 36.608 1.00 85.19 181 THR A N 1
ATOM 1409 C CA . THR A 1 181 ? -1.030 1.694 37.604 1.00 85.19 181 THR A CA 1
ATOM 1410 C C . THR A 1 181 ? -2.196 0.781 37.980 1.00 85.19 181 THR A C 1
ATOM 1412 O O . THR A 1 181 ? -3.358 1.193 37.947 1.00 85.19 181 THR A O 1
ATOM 1415 N N . LEU A 1 182 ? -1.876 -0.478 38.297 1.00 87.19 182 LEU A N 1
ATOM 1416 C CA . LEU A 1 182 ? -2.827 -1.467 38.804 1.00 87.19 182 LEU A CA 1
ATOM 1417 C C . LEU A 1 182 ? -2.778 -1.490 40.330 1.00 87.19 182 LEU A C 1
ATOM 1419 O O . LEU A 1 182 ? -1.692 -1.553 40.903 1.00 87.19 182 LEU A O 1
ATOM 1423 N N . HIS A 1 183 ? -3.947 -1.486 40.965 1.00 83.62 183 HIS A N 1
ATOM 1424 C CA . HIS A 1 183 ? -4.082 -1.488 42.422 1.00 83.62 183 HIS A CA 1
ATOM 1425 C C . HIS A 1 183 ? -4.941 -2.662 42.884 1.00 83.62 183 HIS A C 1
ATOM 1427 O O . HIS A 1 183 ? -6.063 -2.828 42.406 1.00 83.62 183 HIS A O 1
ATOM 1433 N N . THR A 1 184 ? -4.418 -3.463 43.815 1.00 78.81 184 THR A N 1
ATOM 1434 C CA . THR A 1 184 ? -5.114 -4.603 44.442 1.00 78.81 184 THR A CA 1
ATOM 1435 C C . THR A 1 184 ? -5.622 -4.273 45.852 1.00 78.81 184 THR A C 1
ATOM 1437 O O . THR A 1 184 ? -6.738 -4.649 46.187 1.00 78.81 184 THR A O 1
ATOM 1440 N N . ASP A 1 185 ? -4.867 -3.492 46.639 1.00 62.25 185 ASP A N 1
ATOM 1441 C CA . ASP A 1 185 ? -5.120 -3.237 48.077 1.00 62.25 185 ASP A CA 1
ATOM 1442 C C . ASP A 1 185 ? -5.834 -1.905 48.406 1.00 62.25 185 ASP A C 1
ATOM 1444 O O . ASP A 1 185 ? -5.833 -1.436 49.540 1.00 62.25 185 ASP A O 1
ATOM 1448 N N . GLY A 1 186 ? -6.491 -1.280 47.429 1.00 59.47 186 GLY A N 1
ATOM 1449 C CA . GLY A 1 186 ? -7.238 -0.023 47.633 1.00 59.47 186 GLY A CA 1
ATOM 1450 C C . GLY A 1 186 ? -8.430 0.163 46.692 1.00 59.47 186 GLY A C 1
ATOM 1451 O O . GLY A 1 186 ? -9.007 1.251 46.609 1.00 59.47 186 GLY A O 1
ATOM 1452 N N . GLY A 1 187 ? -8.783 -0.885 45.941 1.00 73.06 187 GLY A N 1
ATOM 1453 C CA . GLY A 1 187 ? -9.826 -0.844 44.921 1.00 73.06 187 GLY A CA 1
ATOM 1454 C C . GLY A 1 187 ? -9.629 0.292 43.910 1.00 73.06 187 GLY A C 1
ATOM 1455 O O . GLY A 1 187 ? -8.531 0.576 43.433 1.00 73.06 187 GLY A O 1
ATOM 1456 N N . THR A 1 188 ? -10.721 0.971 43.580 1.00 70.38 188 THR A N 1
ATOM 1457 C CA . THR A 1 188 ? -10.785 2.047 42.579 1.00 70.38 188 THR A CA 1
ATOM 1458 C C . THR A 1 188 ? -10.365 3.432 43.099 1.00 70.38 188 THR A C 1
ATOM 1460 O O . THR A 1 188 ? -10.511 4.416 42.373 1.00 70.38 188 THR A O 1
ATOM 1463 N N . GLY A 1 189 ? -9.899 3.545 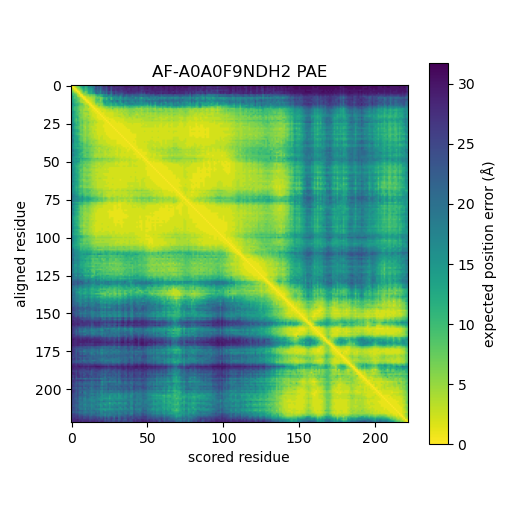44.353 1.00 77.19 189 GLY A N 1
ATOM 1464 C CA . GLY A 1 189 ? -9.523 4.828 44.969 1.00 77.19 189 GLY A CA 1
ATOM 1465 C C . GLY A 1 189 ? -10.697 5.798 45.166 1.00 77.19 189 GLY A C 1
ATOM 1466 O O . GLY A 1 189 ? -10.525 7.009 45.063 1.00 77.19 189 GLY A O 1
ATOM 1467 N N . LYS A 1 190 ? -11.919 5.283 45.360 1.00 78.75 190 LYS A N 1
ATOM 1468 C CA . LYS A 1 190 ? -13.121 6.116 45.507 1.00 78.75 190 LYS A CA 1
ATOM 1469 C C . LYS A 1 190 ? -13.200 6.713 46.911 1.00 78.75 190 LYS A C 1
ATOM 1471 O O . LYS A 1 190 ? -13.258 5.988 47.894 1.00 78.75 190 LYS A O 1
ATOM 1476 N N . GLU A 1 191 ? -13.336 8.032 46.960 1.00 80.38 191 GLU A N 1
ATOM 1477 C CA . GLU A 1 191 ? -13.695 8.810 48.151 1.00 80.38 191 GLU A CA 1
ATOM 1478 C C . GLU A 1 191 ? -15.040 9.534 47.958 1.00 80.38 191 GLU A C 1
ATOM 1480 O O . GLU A 1 191 ? -15.550 9.653 46.837 1.00 80.38 191 GLU A O 1
ATOM 1485 N N . SER A 1 192 ? -15.651 9.999 49.051 1.00 78.56 192 SER A N 1
ATOM 1486 C CA . SER A 1 192 ? -17.030 10.517 49.075 1.00 78.56 192 SER A CA 1
ATOM 1487 C C . SER A 1 192 ? -17.260 11.759 48.206 1.00 78.56 192 SER A C 1
ATOM 1489 O O . SER A 1 192 ? -18.367 11.945 47.709 1.00 78.56 192 SER A O 1
ATOM 1491 N N . TYR A 1 193 ? -16.232 12.577 47.969 1.00 80.44 193 TYR A N 1
ATOM 1492 C CA . TYR A 1 193 ? -16.341 13.827 47.206 1.00 80.44 193 TYR A CA 1
ATOM 1493 C C . TYR A 1 193 ? -16.228 13.664 45.684 1.00 80.44 193 TYR A C 1
ATOM 1495 O O . TYR A 1 193 ? -16.556 14.600 44.957 1.00 80.44 193 TYR A O 1
ATOM 1503 N N . TYR A 1 194 ? -15.767 12.515 45.179 1.00 81.69 194 TYR A N 1
ATOM 1504 C CA . TYR A 1 194 ? -15.644 12.313 43.732 1.00 81.69 194 TYR A CA 1
ATOM 1505 C C . TYR A 1 194 ? -17.011 12.148 43.075 1.00 81.69 194 TYR A C 1
ATOM 1507 O O . TYR A 1 194 ? -17.815 11.331 43.530 1.00 81.69 194 TYR A O 1
ATOM 1515 N N . LYS A 1 195 ? -17.249 12.841 41.963 1.00 85.38 195 LYS A N 1
ATOM 1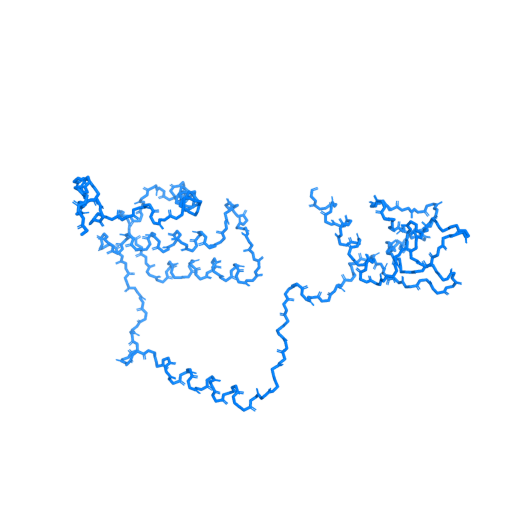516 C CA . LYS A 1 195 ? -18.439 12.619 41.134 1.00 85.38 195 LYS A CA 1
ATOM 1517 C C . LYS A 1 195 ? -18.234 11.428 40.192 1.00 85.38 195 LYS A C 1
ATOM 1519 O O . LYS A 1 195 ? -17.146 10.845 40.114 1.00 85.38 195 LYS A O 1
ATOM 1524 N N . PHE A 1 196 ? -19.294 11.066 39.475 1.00 87.25 196 PHE A N 1
ATOM 1525 C CA . PHE A 1 196 ? -19.299 9.982 38.497 1.00 87.25 196 PHE A CA 1
ATOM 1526 C C . PHE A 1 196 ? -18.138 10.108 37.498 1.00 87.25 196 PHE A C 1
ATOM 1528 O O . PHE A 1 196 ? -17.999 11.111 36.799 1.00 87.25 196 PHE A O 1
ATOM 1535 N N . GLY A 1 197 ? -17.294 9.080 37.428 1.00 84.69 197 GLY A N 1
ATOM 1536 C CA . GLY A 1 197 ? -16.142 9.018 36.532 1.00 84.69 197 GLY A CA 1
ATOM 1537 C C . GLY A 1 197 ? -14.949 9.888 36.937 1.00 84.69 197 GLY A C 1
ATOM 1538 O O . GLY A 1 197 ? -13.984 9.960 36.175 1.00 84.69 197 GLY A O 1
ATOM 1539 N N . GLU A 1 198 ? -14.967 10.558 38.095 1.00 86.56 198 GLU A N 1
ATOM 1540 C CA . GLU A 1 198 ? -13.861 11.427 38.529 1.00 86.56 198 GLU A CA 1
ATOM 1541 C C . GLU A 1 198 ? -12.783 10.671 39.305 1.00 86.56 198 GLU A C 1
ATOM 1543 O O . GLU A 1 198 ? -11.597 10.961 39.131 1.00 86.56 198 GLU A O 1
ATOM 1548 N N . ALA A 1 199 ? -13.178 9.673 40.097 1.00 87.44 199 ALA A N 1
ATOM 1549 C CA . ALA A 1 199 ? -12.264 8.905 40.935 1.00 87.44 199 ALA A CA 1
ATOM 1550 C C . ALA A 1 199 ? -11.129 8.233 40.121 1.00 87.44 199 ALA A C 1
ATOM 1552 O O . ALA A 1 199 ? -11.298 7.957 38.927 1.00 87.44 199 ALA A O 1
ATOM 1553 N N . PRO A 1 200 ? -9.964 7.961 40.743 1.00 88.12 200 PRO A N 1
ATOM 1554 C CA . PRO A 1 200 ? -8.770 7.474 40.051 1.00 88.12 200 PRO A CA 1
ATOM 1555 C C . PRO A 1 200 ? -8.985 6.210 39.215 1.00 88.12 200 PRO A C 1
ATOM 1557 O O . PRO A 1 200 ? -8.421 6.119 38.129 1.00 88.12 200 PRO A O 1
ATOM 1560 N N . GLY A 1 201 ? -9.810 5.266 39.676 1.00 88.81 201 GLY A N 1
ATOM 1561 C CA . GLY A 1 201 ? -10.134 4.021 38.971 1.00 88.81 201 GLY A CA 1
ATOM 1562 C C . GLY A 1 201 ? -11.411 4.044 38.124 1.00 88.81 201 GLY A C 1
ATOM 1563 O O . GLY A 1 201 ? -11.864 2.976 37.712 1.00 88.81 201 GLY A O 1
ATOM 1564 N N . TYR A 1 202 ? -12.019 5.217 37.901 1.00 90.31 202 TYR A N 1
ATOM 1565 C CA . TYR A 1 202 ? -13.284 5.336 37.175 1.00 90.31 202 TYR A CA 1
ATOM 1566 C C . TYR A 1 202 ? -13.240 6.333 36.022 1.00 90.31 202 TYR A C 1
ATOM 1568 O O . TYR A 1 202 ? -12.579 7.364 36.084 1.00 90.31 202 TYR A O 1
ATOM 1576 N N . TRP A 1 203 ? -14.029 6.056 34.991 1.00 92.75 203 TRP A N 1
ATOM 1577 C CA . TRP A 1 203 ? -14.195 6.877 33.803 1.00 92.75 203 TRP A CA 1
ATOM 1578 C C . TRP A 1 203 ? -15.668 7.216 33.553 1.00 92.75 203 TRP A C 1
ATOM 1580 O O . TRP A 1 203 ? -16.556 6.426 33.892 1.00 92.75 203 TRP A O 1
ATOM 1590 N N . PRO A 1 204 ? -15.950 8.381 32.944 1.00 90.12 204 PRO A N 1
ATOM 1591 C CA . PRO A 1 204 ? -17.318 8.822 32.695 1.00 90.12 204 PRO A CA 1
ATOM 1592 C C . PRO A 1 204 ? -18.000 8.026 31.574 1.00 90.12 204 PRO A C 1
ATOM 1594 O O . PRO A 1 204 ? -19.223 7.910 31.559 1.00 90.12 204 PRO A O 1
ATOM 1597 N N . THR A 1 205 ? -17.252 7.421 30.649 1.00 92.06 205 THR A N 1
ATOM 1598 C CA . THR A 1 205 ? -17.831 6.571 29.600 1.00 92.06 205 THR A CA 1
ATOM 1599 C C . THR A 1 205 ? -17.113 5.232 29.483 1.00 92.06 205 THR A C 1
ATOM 1601 O O . THR A 1 205 ? -15.944 5.094 29.850 1.00 92.06 205 THR A O 1
ATOM 1604 N N . LYS A 1 206 ? -17.807 4.233 28.916 1.00 89.31 206 LYS A N 1
ATOM 1605 C CA . LYS A 1 206 ? -17.203 2.935 28.584 1.00 89.31 206 LYS A CA 1
ATOM 1606 C C . LYS A 1 206 ? -16.001 3.116 27.656 1.00 89.31 206 LYS A C 1
ATOM 1608 O O . LYS A 1 206 ? -14.965 2.514 27.892 1.00 89.31 206 LYS A O 1
ATOM 1613 N N . LYS A 1 207 ? -16.133 3.988 26.651 1.00 88.69 207 LYS A N 1
ATOM 1614 C CA . LYS A 1 207 ? -15.094 4.262 25.652 1.00 88.69 207 LYS A CA 1
ATOM 1615 C C . LYS A 1 207 ? -13.822 4.833 26.285 1.00 88.69 207 LYS A C 1
ATOM 1617 O O . LYS A 1 207 ? -12.727 4.477 25.867 1.00 88.69 207 LYS A O 1
ATOM 1622 N N . ASP A 1 208 ? -13.957 5.660 27.320 1.00 89.44 208 ASP A N 1
ATOM 1623 C CA . ASP A 1 208 ? -12.808 6.215 28.044 1.00 89.44 208 ASP A CA 1
ATOM 1624 C C . ASP A 1 208 ? -12.079 5.143 28.872 1.00 89.44 208 ASP A C 1
ATOM 1626 O O . ASP A 1 208 ? -10.848 5.108 28.885 1.00 89.44 208 ASP A O 1
ATOM 1630 N N . ALA A 1 209 ? -12.820 4.226 29.509 1.00 88.62 209 ALA A N 1
ATOM 1631 C CA . ALA A 1 209 ? -12.232 3.069 30.192 1.00 88.62 209 ALA A CA 1
ATOM 1632 C C . ALA A 1 209 ? -11.547 2.103 29.205 1.00 88.62 209 ALA A C 1
ATOM 1634 O O . ALA A 1 209 ? -10.456 1.605 29.485 1.00 88.62 209 ALA A O 1
ATOM 1635 N N . GLU A 1 210 ? -12.151 1.870 28.034 1.00 90.75 210 GLU A N 1
ATOM 1636 C CA . GLU A 1 210 ? -11.561 1.078 26.944 1.00 90.75 210 GLU A CA 1
ATOM 1637 C C . GLU A 1 210 ? -10.248 1.717 26.455 1.00 90.75 210 GLU A C 1
ATOM 1639 O O . GLU A 1 210 ? -9.217 1.047 26.403 1.00 90.75 210 GLU A O 1
ATOM 1644 N N . ALA A 1 211 ? -10.242 3.028 26.191 1.00 88.12 211 ALA A N 1
ATOM 1645 C CA . ALA A 1 211 ? -9.053 3.766 25.757 1.00 88.12 211 ALA A CA 1
ATOM 1646 C C . ALA A 1 211 ? -7.923 3.756 26.803 1.00 88.12 211 ALA A C 1
ATOM 1648 O O . ALA A 1 211 ? -6.744 3.613 26.457 1.00 88.12 211 ALA A O 1
ATOM 1649 N N . ALA A 1 212 ? -8.266 3.868 28.089 1.00 89.06 212 ALA A N 1
ATOM 1650 C CA . ALA A 1 212 ? -7.295 3.767 29.172 1.00 89.06 212 ALA A CA 1
ATOM 1651 C C . ALA A 1 212 ? -6.656 2.372 29.239 1.00 89.06 212 ALA A C 1
ATOM 1653 O O . ALA A 1 212 ? -5.437 2.263 29.394 1.00 89.06 212 ALA A O 1
ATOM 1654 N N . LEU A 1 213 ? -7.452 1.312 29.060 1.00 89.31 213 LEU A N 1
ATOM 1655 C CA . LEU A 1 213 ? -6.948 -0.060 29.037 1.00 89.31 213 LEU A CA 1
ATOM 1656 C C . LEU A 1 213 ? -6.037 -0.320 27.828 1.00 89.31 213 LEU A C 1
ATOM 1658 O O . LEU A 1 213 ? -4.958 -0.890 27.996 1.00 89.31 213 LEU A O 1
ATOM 1662 N N . VAL A 1 214 ? -6.415 0.149 26.632 1.00 87.44 214 VAL A N 1
ATOM 1663 C CA . VAL A 1 214 ? -5.562 0.074 25.428 1.00 87.44 214 VAL A CA 1
ATOM 1664 C C . VAL A 1 214 ? -4.211 0.743 25.686 1.00 87.44 214 VAL A C 1
ATOM 1666 O O . VAL A 1 214 ? -3.164 0.156 25.419 1.00 87.44 214 VAL A O 1
ATOM 1669 N N . THR A 1 215 ? -4.227 1.942 26.270 1.00 88.44 215 THR A N 1
ATOM 1670 C CA . THR A 1 215 ? -3.007 2.700 26.584 1.00 88.44 215 THR A CA 1
ATOM 1671 C C . THR A 1 215 ? -2.119 1.963 27.590 1.00 88.44 215 THR A C 1
ATOM 1673 O O . THR A 1 215 ? -0.898 1.933 27.436 1.00 88.44 215 THR A O 1
ATOM 1676 N N . TYR A 1 216 ? -2.713 1.359 28.623 1.00 87.94 216 TYR A N 1
ATOM 1677 C CA . TYR A 1 216 ? -1.982 0.586 29.628 1.00 87.94 216 TYR A CA 1
ATOM 1678 C C . TYR A 1 216 ? -1.298 -0.647 29.021 1.00 87.94 216 TYR A C 1
ATOM 1680 O O . TYR A 1 216 ? -0.120 -0.890 29.279 1.00 87.94 216 TYR A O 1
ATOM 1688 N N . LEU A 1 217 ? -2.013 -1.405 28.186 1.00 85.50 217 LEU A N 1
ATOM 1689 C CA . LEU A 1 217 ? -1.477 -2.612 27.554 1.00 85.50 217 LEU A CA 1
ATOM 1690 C C . LEU A 1 217 ? -0.413 -2.292 26.501 1.00 85.50 217 LEU A C 1
ATOM 1692 O O . LEU A 1 217 ? 0.604 -2.980 26.452 1.00 85.50 217 LEU A O 1
ATOM 1696 N N . GLY A 1 218 ? -0.596 -1.216 25.729 1.00 79.94 218 GLY A N 1
ATOM 1697 C CA . GLY A 1 218 ? 0.391 -0.756 24.750 1.00 79.94 218 GLY A CA 1
ATOM 1698 C C . GLY A 1 218 ? 1.744 -0.393 25.374 1.00 79.94 218 GLY A C 1
ATOM 1699 O O . GLY A 1 218 ? 2.777 -0.691 24.792 1.00 79.94 218 GLY A O 1
ATOM 1700 N N . LYS A 1 219 ? 1.757 0.168 26.594 1.00 76.81 21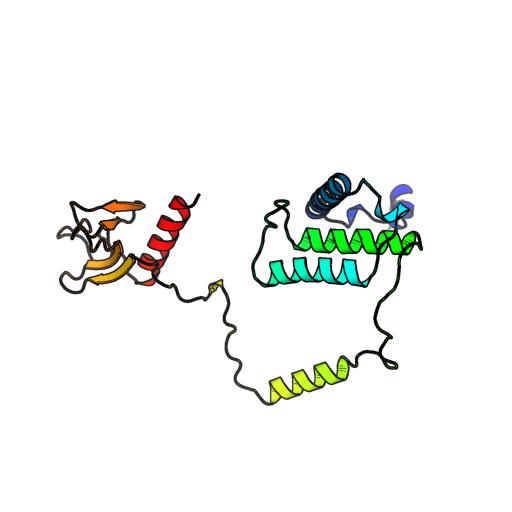9 LYS A N 1
ATOM 1701 C CA . LYS A 1 219 ? 2.995 0.476 27.341 1.00 76.81 219 LYS A CA 1
ATOM 1702 C C . LYS A 1 219 ? 3.692 -0.748 27.940 1.00 76.81 219 LYS A C 1
ATOM 1704 O O . LYS A 1 219 ? 4.848 -0.655 28.330 1.00 76.81 219 LYS A O 1
ATOM 1709 N N . LYS A 1 220 ? 2.983 -1.867 28.100 1.00 61.88 220 LYS A N 1
ATOM 1710 C CA . LYS A 1 220 ? 3.525 -3.092 28.709 1.00 61.88 220 LYS A CA 1
ATOM 1711 C C . LYS A 1 220 ? 4.156 -4.029 27.670 1.00 61.88 220 LYS A C 1
ATOM 1713 O O . LYS A 1 220 ? 4.884 -4.939 28.051 1.00 61.88 220 LYS A O 1
ATOM 1718 N N . GLY A 1 221 ? 3.835 -3.825 26.390 1.00 50.28 221 GLY A N 1
ATOM 1719 C CA . GLY A 1 221 ? 4.361 -4.584 25.252 1.00 50.28 221 GLY A CA 1
ATOM 1720 C C . GLY A 1 221 ? 5.495 -3.897 24.482 1.00 50.28 221 GLY A C 1
ATOM 1721 O O . GLY A 1 221 ? 5.896 -4.429 23.451 1.00 50.28 221 GLY A O 1
ATOM 1722 N N . SER A 1 222 ? 5.974 -2.738 24.948 1.00 41.44 222 SER A N 1
ATOM 1723 C CA . SER A 1 222 ? 7.118 -1.991 24.398 1.00 41.44 222 SER A CA 1
ATOM 1724 C C . SER A 1 222 ? 8.395 -2.232 25.188 1.00 41.44 222 SER A C 1
ATOM 1726 O O . SER A 1 222 ? 8.289 -2.164 26.435 1.00 41.44 222 SER A O 1
#

Solvent-accessible surface area (backbone atoms only — not comparable to full-atom values): 12982 Å² total; per-residue (Å²): 132,85,80,71,84,67,54,70,63,56,75,57,48,72,77,45,88,64,68,86,77,54,64,64,66,66,52,52,51,32,50,51,50,49,48,53,50,20,73,76,65,44,71,70,37,45,77,77,74,26,42,45,46,56,63,44,49,52,53,25,48,52,28,47,48,42,38,72,76,67,41,68,54,36,90,90,77,71,41,43,22,66,42,52,26,50,37,38,52,52,52,48,51,50,10,56,73,69,69,47,46,44,86,68,66,78,84,73,56,95,82,54,83,64,58,63,62,54,50,53,52,51,52,53,48,50,71,71,51,75,79,79,73,83,82,90,44,83,92,70,55,79,88,73,77,55,90,55,44,47,76,49,70,46,72,90,74,55,39,28,17,28,35,32,40,57,36,84,91,71,80,51,53,27,23,40,28,82,88,70,47,76,30,61,95,60,52,45,58,75,57,92,85,52,53,63,18,61,27,49,20,27,19,76,38,66,67,55,29,51,52,52,50,52,54,46,53,58,63,71,77,105

Organism: NCBI:txid412755

Radius of gyration: 29.27 Å; Cα contacts (8 Å, |Δi|>4): 244; chains: 1; bounding box: 55×60×77 Å

InterPro domains:
  IPR044038 dATP/dGTP diphosphohydrolase, N-terminal [PF18909] (7-105)

Secondary structure (DSSP, 8-state):
-------HHHHHHTTS--GGGS-HHHHHHHHHHHHHHHHHH-TTHHHHH--BHHHHHHHHHHHHHHHHTT--S-TTT-S-HHHHHHHHHHHHHHHHHHT--B--PPPPPTT---HHHHHHHHHHHHHH----PPP--GGGPPP-PPTTEEEEEETTTT-EEEEEE--TTTT-PEEEPTTS-EESSSTT---TT--TTTSTT-BSSHHHHHHHHHHHHHHH--

pLDDT: mean 87.11, std 11.69, range [40.28, 98.06]

Foldseek 3Di:
DDPDPDDVCVVVVVVDDCPVVDDVVLVVLLVLLQVVVCVVQNRPVCLVQNEEPVVLVVQLVVLVVCVVVPNQADPPRRGGSVSSNVNSVVSNVVSVVSVNYHYPDDDADPVHDPVVVVVVVVVVVCVVCVDDDDDDDPVNDDQDADPQKDWDADPPLLAAIFIWRHDPVPRFIWTQFPVLDTHRPCPQQDDPPAHHQRTRGHHHDSVVNSVSVVVSVVVVVD

Nearest PDB structures (foldseek):
  6tv0-assembly1_D  TM=2.013E-01  e=1.451E+00  Serratia sp. (in: enterobacteria)

Sequence (222 aa):
MEIKQTNPKDALGIKKAPLHCIPCGPLYELGLAMMEGGRKYGTHNYRAVGTRASVYYDAAMRHLTNWWEGEDIDSDSGLHPLIKVAACCVVMRDSMLMGNDVDDRPIKYPNGLDMNKLNEQAAKLIGKITKCVAPFLEKDKPFVCPAGWKIALNRADDCGWYACYQNYNLHQDAYLHKGGTLHTDGGTGKESYYKFGEAPGYWPTKKDAEAALVTYLGKKGS

Mean predicted aligned error: 11.69 Å